Protein AF-A0A3S1A9E1-F1 (afdb_monomer)

Nearest PDB structures (foldseek):
  8j07-assembly1_g1  TM=9.046E-01  e=1.528E-08  Homo sapiens
  8j07-assembly1_g2  TM=8.523E-01  e=2.273E-06  Homo sapiens
  8j07-assembly1_g4  TM=8.543E-01  e=3.107E-06  Homo sapiens
  7kek-assembly1_B  TM=4.091E-01  e=1.339E+00  Tetrahymena thermophila
  8xok-assembly1_A  TM=3.088E-01  e=7.474E+00  Homo sapiens

Foldseek 3Di:
DLVVLLPDQLDALLVLQVVPADELVVLLVVLLVSLVVSLCCCVVPVLVVLLVCVVPPVVLVVPPDPVVNVVVLVVSLVVVLVSLLVSLLVNLVNLLVCLDPVNVNSHHNHDWDWDQDPNAIDTPDDLVSVLVSSLSSLVVSQVGQFQAFGSVCVVVVDDTDGRPNGHDPVSSVVSSVSSSVSSVVVVVVVVVVRVVD

Radius of gyration: 21.81 Å; Cα contacts (8 Å, |Δi|>4): 185; chains: 1; bounding box: 49×27×71 Å

Secondary structure (DSSP, 8-state):
-HHHHHTS-S--GGGGGGG-EE-HHHHHHHHHHHHHHHHHHIIIIIHHHHHHHHHH-HHHHS-SSHHHHHHHHHHHHHHHHHHHHHHHHHHHHHHHHHTSGGGGGGS-EE---EEEETTEEEESS-HHHHHHHHHHHHHHHHTTTTTPBPHHHHHH--S--B---PPPHHHHHHHHHHHHHHHHHHHHHHHHHHTT-

Organism: Elysia chlorotica (NCBI:txid188477)

Structure (mmCIF, N/CA/C/O backbone):
data_AF-A0A3S1A9E1-F1
#
_entry.id   AF-A0A3S1A9E1-F1
#
loop_
_atom_site.group_PDB
_atom_site.id
_atom_site.type_symbol
_atom_site.label_atom_id
_atom_site.label_alt_id
_atom_site.label_comp_id
_atom_site.label_asym_id
_atom_site.label_entity_id
_atom_site.label_seq_id
_atom_site.pdbx_PDB_ins_code
_atom_site.Cartn_x
_atom_site.Cartn_y
_atom_site.Cartn_z
_atom_site.occupancy
_atom_site.B_iso_or_equiv
_atom_site.auth_seq_id
_atom_site.auth_comp_id
_atom_site.auth_asym_id
_atom_site.auth_atom_id
_atom_site.pdbx_PDB_model_num
ATOM 1 N N . CYS A 1 1 ? 10.749 -13.901 -14.585 1.00 55.16 1 CYS A N 1
ATOM 2 C CA . CYS A 1 1 ? 10.611 -12.673 -13.765 1.00 55.16 1 CYS A CA 1
ATOM 3 C C . CYS A 1 1 ? 9.174 -12.353 -13.376 1.00 55.16 1 CYS A C 1
ATOM 5 O O . CYS A 1 1 ? 8.968 -12.013 -12.220 1.00 55.16 1 CYS A O 1
ATOM 7 N N . GLN A 1 2 ? 8.193 -12.522 -14.270 1.00 48.16 2 GLN A N 1
ATOM 8 C CA . GLN A 1 2 ? 6.772 -12.317 -13.957 1.00 48.16 2 GLN A CA 1
ATOM 9 C C . GLN A 1 2 ? 6.278 -13.209 -12.805 1.00 48.16 2 GLN A C 1
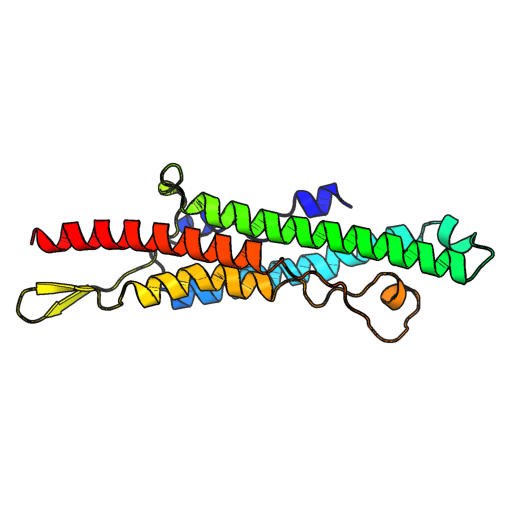ATOM 11 O O . GLN A 1 2 ? 5.785 -12.687 -11.817 1.00 48.16 2 GLN A O 1
ATOM 16 N N . THR A 1 3 ? 6.532 -14.521 -12.843 1.00 46.59 3 THR A N 1
ATOM 17 C CA . THR A 1 3 ? 6.125 -15.459 -11.774 1.00 46.59 3 THR A CA 1
ATOM 18 C C . THR A 1 3 ? 6.750 -15.137 -10.412 1.00 46.59 3 THR A C 1
ATOM 20 O O . THR A 1 3 ? 6.120 -15.330 -9.386 1.00 46.59 3 THR A O 1
ATOM 23 N N . ARG A 1 4 ? 7.977 -14.593 -10.382 1.00 52.38 4 ARG A N 1
ATOM 24 C CA . ARG A 1 4 ? 8.649 -14.191 -9.131 1.00 52.38 4 ARG A CA 1
ATOM 25 C C . ARG A 1 4 ? 8.085 -12.899 -8.533 1.00 52.38 4 ARG A C 1
ATOM 27 O O . ARG A 1 4 ? 8.110 -12.760 -7.322 1.00 52.38 4 ARG A O 1
ATOM 34 N N . LEU A 1 5 ? 7.598 -11.975 -9.365 1.00 56.56 5 LEU A N 1
ATOM 35 C CA . LEU A 1 5 ? 6.947 -10.749 -8.890 1.00 56.56 5 LEU A CA 1
ATOM 36 C C . LEU A 1 5 ? 5.514 -11.024 -8.440 1.00 56.56 5 LEU A C 1
ATOM 38 O O . LEU A 1 5 ? 5.097 -10.547 -7.399 1.00 56.56 5 LEU A O 1
ATOM 42 N N . VAL A 1 6 ? 4.782 -11.819 -9.222 1.00 51.09 6 VAL A N 1
ATOM 43 C CA . VAL A 1 6 ? 3.381 -12.165 -8.950 1.00 51.09 6 VAL A CA 1
ATOM 44 C C . VAL A 1 6 ? 3.248 -13.039 -7.698 1.00 51.09 6 VAL A C 1
ATOM 46 O O . VAL A 1 6 ? 2.254 -12.920 -6.990 1.00 51.09 6 VAL A O 1
ATOM 49 N N . ASN A 1 7 ? 4.255 -13.864 -7.388 1.00 50.34 7 ASN A N 1
ATOM 50 C CA . ASN A 1 7 ? 4.272 -14.682 -6.171 1.00 50.34 7 ASN A CA 1
ATOM 51 C C . ASN A 1 7 ? 4.783 -13.937 -4.927 1.00 50.34 7 ASN A C 1
ATOM 53 O O . ASN A 1 7 ? 4.625 -14.452 -3.824 1.00 50.34 7 ASN A O 1
ATOM 57 N N . ASN A 1 8 ? 5.389 -12.753 -5.074 1.00 56.59 8 ASN A N 1
ATOM 58 C CA . ASN A 1 8 ? 5.706 -11.908 -3.927 1.00 56.59 8 ASN A CA 1
ATOM 59 C C . ASN A 1 8 ? 4.432 -11.156 -3.538 1.00 56.59 8 ASN A C 1
ATOM 61 O O . ASN A 1 8 ? 4.016 -10.222 -4.224 1.00 56.59 8 ASN A O 1
ATOM 65 N N . LYS A 1 9 ? 3.798 -11.567 -2.439 1.00 65.88 9 LYS A N 1
ATOM 66 C CA . LYS A 1 9 ? 2.811 -10.719 -1.771 1.00 65.88 9 LYS A CA 1
ATOM 67 C C . LYS A 1 9 ? 3.553 -9.458 -1.324 1.00 65.88 9 LYS A C 1
ATOM 69 O O . LYS A 1 9 ? 4.551 -9.565 -0.625 1.00 65.88 9 LYS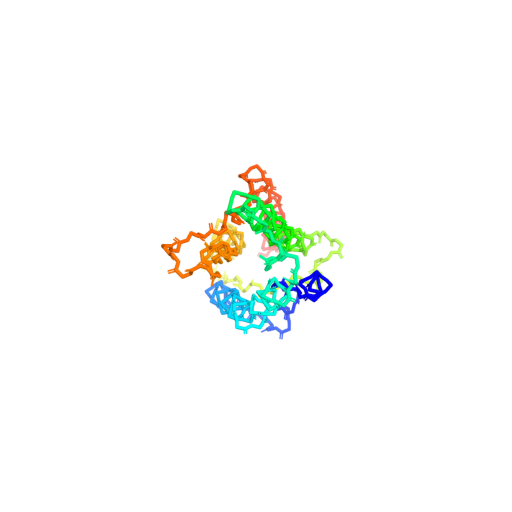 A O 1
ATOM 74 N N . LEU A 1 10 ? 3.119 -8.293 -1.804 1.00 76.75 10 LEU A N 1
ATOM 75 C CA . LEU A 1 10 ? 3.742 -7.021 -1.433 1.00 76.75 10 LEU A CA 1
ATOM 76 C C . LEU A 1 10 ? 3.603 -6.780 0.075 1.00 76.75 10 LEU A C 1
ATOM 78 O O . LEU A 1 10 ? 4.583 -6.460 0.728 1.00 76.75 10 LEU A O 1
ATOM 82 N N . LEU A 1 11 ? 2.394 -6.987 0.596 1.00 83.50 11 LEU A N 1
ATOM 83 C CA . LEU A 1 11 ? 2.069 -7.001 2.015 1.00 83.50 11 LEU A CA 1
ATOM 84 C C . LEU A 1 11 ? 0.784 -7.826 2.194 1.00 83.50 11 LEU A C 1
ATOM 86 O O . LEU A 1 11 ? -0.084 -7.813 1.307 1.00 83.50 11 LEU A O 1
ATOM 90 N N . ASP A 1 12 ? 0.689 -8.573 3.292 1.00 80.75 12 ASP A N 1
ATOM 91 C CA . ASP A 1 12 ? -0.503 -9.323 3.694 1.00 80.75 12 ASP A CA 1
ATOM 92 C C . ASP A 1 12 ? -0.810 -9.034 5.167 1.00 80.75 12 ASP A C 1
ATOM 94 O O . ASP A 1 12 ? -0.125 -9.514 6.063 1.00 80.75 12 ASP A O 1
ATOM 98 N N . ILE A 1 13 ? -1.824 -8.204 5.423 1.00 84.06 13 ILE A N 1
ATOM 99 C CA . ILE A 1 13 ? -2.170 -7.805 6.795 1.00 84.06 13 ILE A CA 1
ATOM 100 C C . ILE A 1 13 ? -2.826 -8.923 7.604 1.00 84.06 13 ILE A C 1
ATOM 102 O O . ILE A 1 13 ? -3.009 -8.755 8.804 1.00 84.06 13 ILE A O 1
ATOM 106 N N . ALA A 1 14 ? -3.192 -10.049 6.982 1.00 83.25 14 ALA A N 1
ATOM 107 C CA . ALA A 1 14 ? -3.714 -11.192 7.726 1.00 83.25 14 ALA A CA 1
ATOM 108 C C . ALA A 1 14 ? -2.694 -11.697 8.763 1.00 83.25 14 ALA A C 1
ATOM 110 O O . ALA A 1 14 ? -3.080 -12.135 9.845 1.00 83.25 14 ALA A O 1
ATOM 111 N N . ASP A 1 15 ? -1.399 -11.542 8.468 1.00 83.88 15 ASP A N 1
ATOM 112 C CA . ASP A 1 15 ? -0.299 -11.910 9.362 1.00 83.88 15 ASP A CA 1
ATOM 113 C C . ASP A 1 15 ? -0.241 -11.009 10.615 1.00 83.88 15 ASP A C 1
ATOM 115 O O . ASP A 1 15 ? 0.360 -11.371 11.624 1.00 83.88 15 ASP A O 1
ATOM 119 N N . TYR A 1 16 ? -0.897 -9.840 10.599 1.00 90.88 16 TYR A N 1
ATOM 120 C CA . TYR A 1 16 ? -0.880 -8.911 11.735 1.00 90.88 16 TYR A CA 1
ATOM 121 C C . TYR A 1 16 ? -1.780 -9.378 12.874 1.00 90.88 16 TYR A C 1
ATOM 123 O O . TYR A 1 16 ? -1.644 -8.902 13.997 1.00 90.88 16 TYR A O 1
ATOM 131 N N . LYS A 1 17 ? -2.683 -10.326 12.613 1.00 88.44 17 LYS A N 1
ATOM 132 C CA . LYS A 1 17 ? -3.492 -10.945 13.660 1.00 88.44 17 LYS A CA 1
ATOM 133 C C . LYS A 1 17 ? -2.627 -11.594 14.743 1.00 88.44 17 LYS A C 1
ATOM 135 O O . LYS A 1 17 ? -2.953 -11.509 15.925 1.00 88.44 17 LYS A O 1
ATOM 140 N N . ASP A 1 18 ? -1.517 -12.210 14.346 1.00 89.12 18 ASP A N 1
ATOM 141 C CA . ASP A 1 18 ? -0.618 -12.916 15.263 1.00 89.12 18 ASP A CA 1
ATOM 142 C C . ASP A 1 18 ? 0.172 -11.959 16.176 1.00 89.12 18 ASP A C 1
ATOM 144 O O . ASP A 1 18 ? 0.812 -12.400 17.130 1.00 89.12 18 ASP A O 1
ATOM 148 N N . LEU A 1 19 ? 0.092 -10.644 15.929 1.00 90.75 19 LEU A N 1
ATOM 149 C CA . LEU A 1 19 ? 0.673 -9.602 16.781 1.00 90.75 19 LEU A CA 1
ATOM 150 C C . LEU A 1 19 ? -0.179 -9.321 18.032 1.00 90.75 19 LEU A C 1
ATOM 152 O O . LEU A 1 19 ? 0.291 -8.644 18.944 1.00 90.75 19 LEU A O 1
ATOM 156 N N . GLY A 1 20 ? -1.401 -9.862 18.099 1.00 89.19 20 GLY A N 1
ATOM 157 C CA . GLY A 1 20 ? -2.332 -9.621 19.197 1.00 89.19 20 GLY A CA 1
ATOM 158 C C . GLY A 1 20 ? -2.936 -8.218 19.153 1.00 89.19 20 GLY A C 1
ATOM 159 O O . GLY A 1 20 ? -3.112 -7.643 18.079 1.00 89.19 20 GLY A O 1
ATOM 160 N N . ASP A 1 21 ? -3.281 -7.688 20.326 1.00 91.06 21 ASP A N 1
ATOM 161 C CA . ASP A 1 21 ? -3.865 -6.352 20.455 1.00 91.06 21 ASP A CA 1
ATOM 162 C C . ASP A 1 21 ? -2.789 -5.285 20.245 1.00 91.06 21 ASP A C 1
ATOM 164 O O . ASP A 1 21 ? -1.844 -5.162 21.028 1.00 91.06 21 ASP A O 1
ATOM 168 N N . ILE A 1 22 ? -2.946 -4.492 19.189 1.00 94.06 22 ILE A N 1
ATOM 169 C CA . ILE A 1 22 ? -1.978 -3.470 18.790 1.00 94.06 22 ILE A CA 1
ATOM 170 C C . ILE A 1 22 ? -2.606 -2.080 18.775 1.00 94.06 22 ILE A C 1
ATOM 172 O O . ILE A 1 22 ? -3.802 -1.914 18.528 1.00 94.06 22 ILE A O 1
ATOM 176 N N . THR A 1 23 ? -1.793 -1.054 19.025 1.00 94.06 23 THR A N 1
ATOM 177 C CA . THR A 1 23 ? -2.247 0.337 18.925 1.00 94.06 23 THR A CA 1
ATOM 178 C C . THR A 1 23 ? -2.337 0.785 17.468 1.00 94.06 23 THR A C 1
ATOM 180 O O . THR A 1 23 ? -1.748 0.181 16.567 1.00 94.06 23 THR A O 1
ATOM 183 N N . PHE A 1 24 ? -3.056 1.881 17.227 1.00 94.19 24 PHE A N 1
ATOM 184 C CA . PHE A 1 24 ? -3.167 2.471 15.892 1.00 94.19 24 PHE A CA 1
ATOM 185 C C . PHE A 1 24 ? -1.805 2.951 15.376 1.00 94.19 24 PHE A C 1
ATOM 187 O O . PHE A 1 24 ? -1.500 2.802 14.196 1.00 94.19 24 PHE A O 1
ATOM 194 N N . GLU A 1 25 ? -0.964 3.485 16.263 1.00 95.06 25 GLU A N 1
ATOM 195 C CA . GLU A 1 25 ? 0.391 3.931 15.939 1.00 95.06 25 GLU A CA 1
ATOM 196 C C . GLU A 1 25 ? 1.264 2.751 15.519 1.00 95.06 25 GLU A C 1
ATOM 198 O O . GLU A 1 25 ? 1.857 2.787 14.444 1.00 95.06 25 GLU A O 1
ATOM 203 N N . PHE A 1 26 ? 1.262 1.669 16.304 1.00 95.44 26 PHE A N 1
ATOM 204 C CA . PHE A 1 26 ? 2.027 0.468 15.981 1.00 95.44 26 PHE A CA 1
ATOM 205 C C . PHE A 1 26 ? 1.573 -0.152 14.654 1.00 95.44 26 PHE A C 1
ATOM 207 O O . PHE A 1 26 ? 2.395 -0.588 13.853 1.00 95.44 26 PHE A O 1
ATOM 214 N N . PHE A 1 27 ? 0.265 -0.147 14.377 1.00 95.69 27 PHE A N 1
ATOM 215 C CA . PHE A 1 27 ? -0.268 -0.605 13.096 1.00 95.69 27 PHE A CA 1
ATOM 216 C C . PHE A 1 27 ? 0.289 0.202 11.911 1.00 95.69 27 PHE A C 1
ATOM 218 O O . PHE A 1 27 ? 0.742 -0.389 10.926 1.00 95.69 27 PHE A O 1
ATOM 225 N N . LYS A 1 28 ? 0.296 1.540 12.010 1.00 96.69 28 LYS A N 1
ATOM 226 C CA . LYS A 1 28 ? 0.851 2.433 10.975 1.00 96.69 28 LYS A CA 1
ATOM 227 C C . LYS A 1 28 ? 2.364 2.224 10.807 1.00 96.69 28 LYS A C 1
ATOM 229 O O . LYS A 1 28 ? 2.826 2.054 9.68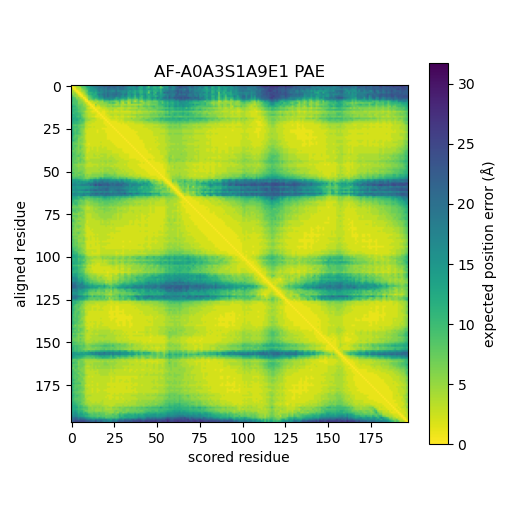1 1.00 96.69 28 LYS A O 1
ATOM 234 N N . GLU A 1 29 ? 3.112 2.146 11.908 1.00 96.81 29 GLU A N 1
ATOM 235 C CA . GLU A 1 29 ? 4.559 1.883 11.899 1.00 96.81 29 GLU A CA 1
ATOM 236 C C . GLU A 1 29 ? 4.896 0.542 11.236 1.00 96.81 29 GLU A C 1
ATOM 238 O O . GLU A 1 29 ? 5.794 0.467 10.396 1.00 96.81 29 GLU A O 1
ATOM 243 N N . LYS A 1 30 ? 4.136 -0.512 11.555 1.00 95.12 30 LYS A N 1
ATOM 244 C CA . LYS A 1 30 ? 4.337 -1.840 10.974 1.00 95.12 30 LYS A CA 1
ATOM 245 C C . LYS A 1 30 ? 4.076 -1.847 9.467 1.00 95.12 30 LYS A C 1
ATOM 247 O O . LYS A 1 30 ? 4.833 -2.449 8.712 1.00 95.12 30 LYS A O 1
ATOM 252 N N . ILE A 1 31 ? 3.031 -1.149 9.010 1.00 95.62 31 ILE A N 1
ATOM 253 C CA . ILE A 1 31 ? 2.761 -0.937 7.578 1.00 95.62 31 ILE A CA 1
ATOM 254 C C . ILE A 1 31 ? 3.949 -0.259 6.883 1.00 95.62 31 ILE A C 1
ATOM 256 O O . ILE A 1 31 ? 4.343 -0.684 5.794 1.00 95.62 31 ILE A O 1
ATOM 260 N N . ASP A 1 32 ? 4.521 0.780 7.491 1.00 96.00 32 ASP A N 1
ATOM 261 C CA . ASP A 1 32 ? 5.667 1.489 6.920 1.00 96.00 32 ASP A CA 1
ATOM 262 C C . ASP A 1 32 ? 6.910 0.607 6.829 1.00 96.00 32 ASP A C 1
ATOM 264 O O . ASP A 1 32 ? 7.584 0.602 5.792 1.00 96.00 32 ASP A O 1
ATOM 268 N N . GLU A 1 33 ? 7.197 -0.157 7.883 1.00 94.31 33 GLU A N 1
ATOM 269 C CA . GLU A 1 33 ? 8.298 -1.118 7.922 1.00 94.31 33 GLU A CA 1
ATOM 270 C C . GLU A 1 33 ? 8.158 -2.160 6.804 1.00 94.31 33 GLU A C 1
ATOM 272 O O . GLU A 1 33 ? 9.076 -2.341 5.996 1.00 94.31 33 GLU A O 1
ATOM 277 N N . ASP A 1 34 ? 6.993 -2.801 6.708 1.00 92.56 34 ASP A N 1
ATOM 278 C CA . ASP A 1 34 ? 6.767 -3.904 5.778 1.00 92.56 34 ASP A CA 1
ATOM 279 C C . ASP A 1 34 ? 6.756 -3.422 4.318 1.00 92.56 34 ASP A C 1
ATOM 281 O O . ASP A 1 34 ? 7.364 -4.061 3.453 1.00 92.56 34 ASP A O 1
ATOM 285 N N . PHE A 1 35 ? 6.169 -2.252 4.022 1.00 93.50 35 PHE A N 1
ATOM 286 C CA . PHE A 1 35 ? 6.274 -1.663 2.683 1.00 93.50 35 PHE A CA 1
ATOM 287 C C . PHE A 1 35 ? 7.709 -1.272 2.332 1.00 93.50 35 PHE A C 1
ATOM 289 O O . PHE A 1 35 ? 8.143 -1.537 1.210 1.00 93.50 35 PHE A O 1
ATOM 296 N N . THR A 1 36 ? 8.458 -0.685 3.267 1.00 93.06 36 THR A N 1
ATOM 297 C CA . THR A 1 36 ? 9.862 -0.307 3.039 1.00 93.06 36 THR A CA 1
ATOM 298 C C . THR A 1 36 ? 10.718 -1.542 2.756 1.00 93.06 36 THR A C 1
ATOM 300 O O . THR A 1 36 ? 11.492 -1.561 1.796 1.00 93.06 36 THR A O 1
ATOM 303 N N . SER A 1 37 ? 10.528 -2.608 3.536 1.00 90.62 37 SER A N 1
ATOM 304 C CA . SER A 1 37 ? 11.185 -3.901 3.334 1.00 90.62 37 SER A CA 1
ATOM 305 C C . SER A 1 37 ? 10.845 -4.499 1.963 1.00 90.62 37 SER A C 1
ATOM 307 O O . SER A 1 37 ? 11.731 -4.912 1.207 1.00 90.62 37 SER A O 1
ATOM 309 N N . ALA A 1 38 ? 9.568 -4.469 1.571 1.00 89.19 38 ALA A N 1
ATOM 310 C CA . ALA A 1 38 ? 9.131 -4.958 0.268 1.00 89.19 38 ALA A CA 1
ATOM 311 C C . ALA A 1 38 ? 9.714 -4.141 -0.903 1.00 89.19 38 ALA A C 1
ATOM 313 O O . ALA A 1 38 ? 10.132 -4.718 -1.915 1.00 89.19 38 ALA A O 1
ATOM 314 N N . GLU A 1 39 ? 9.786 -2.811 -0.774 1.00 90.44 39 GLU A N 1
ATOM 315 C CA . GLU A 1 39 ? 10.451 -1.925 -1.738 1.00 90.44 39 GLU A CA 1
ATOM 316 C C . GLU A 1 39 ? 11.935 -2.257 -1.878 1.00 90.44 39 GLU A C 1
ATOM 318 O O . GLU A 1 39 ? 12.433 -2.386 -3.001 1.00 90.44 39 GLU A O 1
ATOM 323 N N . GLN A 1 40 ? 12.627 -2.464 -0.758 1.00 90.75 40 GLN A N 1
ATOM 324 C CA . GLN A 1 40 ? 14.037 -2.829 -0.749 1.00 90.75 40 GLN A CA 1
ATOM 325 C C . GLN A 1 40 ? 14.270 -4.164 -1.466 1.00 90.75 40 GLN A C 1
ATOM 327 O O . GLN A 1 40 ? 15.076 -4.232 -2.395 1.00 90.75 40 GLN A O 1
ATOM 332 N N . VAL A 1 41 ? 13.507 -5.212 -1.131 1.00 87.38 41 VAL A N 1
ATOM 333 C CA . VAL A 1 41 ? 13.607 -6.523 -1.797 1.00 87.38 41 VAL A CA 1
ATOM 334 C C . VAL A 1 41 ? 13.350 -6.400 -3.300 1.00 87.38 41 VAL A C 1
ATOM 336 O O . VAL A 1 41 ? 14.043 -7.028 -4.113 1.00 87.38 41 VAL A O 1
ATOM 339 N N . LEU A 1 42 ? 12.373 -5.587 -3.708 1.00 88.50 42 LEU A N 1
ATOM 340 C CA . LEU A 1 42 ? 12.101 -5.363 -5.122 1.00 88.50 42 LEU A CA 1
ATOM 341 C C . LEU A 1 42 ? 13.283 -4.676 -5.815 1.00 88.50 42 LEU A C 1
ATOM 343 O O . LEU A 1 42 ? 13.705 -5.131 -6.882 1.00 88.50 42 LEU A O 1
ATOM 347 N N . MET A 1 43 ? 13.834 -3.623 -5.215 1.00 91.00 43 MET A N 1
ATOM 348 C CA . MET A 1 43 ? 14.912 -2.823 -5.799 1.00 91.00 43 MET A CA 1
ATOM 349 C C . MET A 1 43 ? 16.270 -3.527 -5.797 1.00 91.00 43 MET A C 1
ATOM 351 O O . MET A 1 43 ? 17.041 -3.348 -6.739 1.00 91.00 43 MET A O 1
ATOM 355 N N . GLU A 1 44 ? 16.559 -4.359 -4.801 1.00 91.19 44 GLU A N 1
ATOM 356 C CA . GLU A 1 44 ? 17.843 -5.057 -4.676 1.00 91.19 44 GLU A CA 1
ATOM 357 C C . GLU A 1 44 ? 17.860 -6.407 -5.397 1.00 91.19 44 GLU A C 1
ATOM 359 O O . GLU A 1 44 ? 18.907 -6.853 -5.871 1.00 91.19 44 GLU A O 1
ATOM 364 N N . ARG A 1 45 ? 16.704 -7.074 -5.517 1.00 88.50 45 ARG A N 1
ATOM 365 C CA . ARG A 1 45 ? 16.636 -8.438 -6.058 1.00 88.50 45 ARG A CA 1
ATOM 366 C C . ARG A 1 45 ? 15.867 -8.527 -7.363 1.00 88.50 45 ARG A C 1
ATOM 368 O O . ARG A 1 45 ? 16.378 -9.075 -8.342 1.00 88.50 45 ARG A O 1
ATOM 375 N N . TRP A 1 46 ? 14.627 -8.043 -7.391 1.00 89.06 46 TRP A N 1
ATOM 376 C CA . TRP A 1 46 ? 13.770 -8.223 -8.563 1.00 89.06 46 TRP A CA 1
ATOM 377 C C . TRP A 1 46 ? 14.184 -7.320 -9.723 1.00 89.06 46 TRP A C 1
ATOM 379 O O . TRP A 1 46 ? 14.355 -7.808 -10.843 1.00 89.06 46 TRP A O 1
ATOM 389 N N . TYR A 1 47 ? 14.382 -6.028 -9.469 1.00 91.06 47 TYR A N 1
ATOM 390 C CA . TYR A 1 47 ? 14.675 -5.056 -10.514 1.00 91.06 47 TYR A CA 1
ATOM 391 C C . TYR A 1 47 ? 16.026 -5.324 -11.208 1.00 91.06 47 TYR A C 1
ATOM 393 O O . TYR A 1 47 ? 16.055 -5.370 -12.441 1.00 91.06 47 TYR A O 1
ATOM 401 N N . PRO A 1 48 ? 17.126 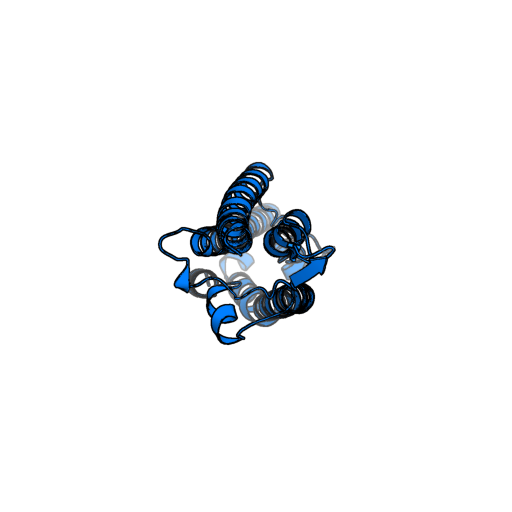-5.651 -10.496 1.00 90.94 48 PRO A N 1
ATOM 402 C CA . PRO A 1 48 ? 18.378 -6.051 -11.135 1.00 90.94 48 PRO A CA 1
ATOM 403 C C . PRO A 1 48 ? 18.245 -7.343 -11.947 1.00 90.94 48 PRO A C 1
ATOM 405 O O . PRO A 1 48 ? 18.821 -7.451 -13.031 1.00 90.94 48 PRO A O 1
ATOM 408 N N . ALA A 1 49 ? 17.446 -8.309 -11.481 1.00 89.44 49 ALA A N 1
ATOM 409 C CA . ALA A 1 49 ? 17.161 -9.526 -12.240 1.00 89.44 49 ALA A CA 1
ATOM 410 C C . ALA A 1 49 ? 16.338 -9.242 -13.508 1.00 89.44 49 ALA A C 1
ATOM 412 O O . ALA A 1 49 ? 16.581 -9.861 -14.544 1.00 89.44 49 ALA A O 1
ATOM 413 N N . ALA A 1 50 ? 15.394 -8.296 -13.455 1.00 88.62 50 ALA A N 1
ATOM 414 C CA . ALA A 1 50 ? 14.675 -7.815 -14.629 1.00 88.62 50 ALA A CA 1
ATOM 415 C C . ALA A 1 50 ? 15.637 -7.136 -15.616 1.0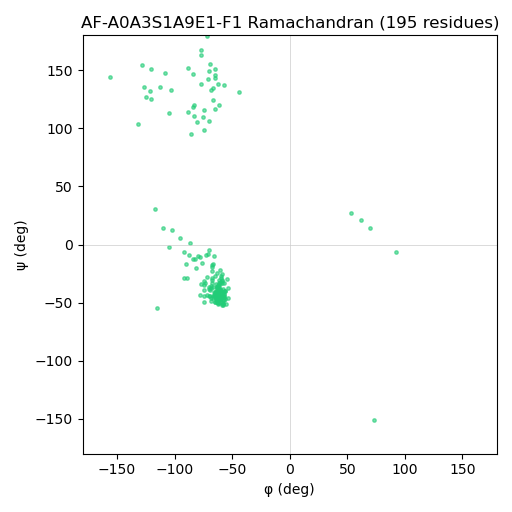0 88.62 50 ALA A C 1
ATOM 417 O O . ALA A 1 50 ? 15.677 -7.524 -16.781 1.00 88.62 50 ALA A O 1
ATOM 418 N N . LEU A 1 51 ? 16.490 -6.216 -15.147 1.00 89.25 51 LEU A N 1
ATOM 419 C CA . LEU A 1 51 ? 17.517 -5.565 -15.968 1.00 89.25 51 LEU A CA 1
ATOM 420 C C . LEU A 1 51 ? 18.466 -6.568 -16.630 1.00 89.25 51 LEU A C 1
ATOM 422 O O . LEU A 1 51 ? 18.827 -6.400 -17.793 1.00 89.25 51 LEU A O 1
ATOM 426 N N . ALA A 1 52 ? 18.869 -7.620 -15.914 1.00 88.38 52 ALA A N 1
ATOM 427 C CA . ALA A 1 52 ? 19.779 -8.634 -16.434 1.00 88.38 52 ALA A CA 1
ATOM 428 C C . ALA A 1 52 ? 19.211 -9.384 -17.650 1.00 88.38 52 ALA A C 1
ATOM 430 O O . ALA A 1 52 ? 19.991 -9.780 -18.515 1.00 88.38 52 ALA A O 1
ATOM 431 N N . ILE A 1 53 ? 17.884 -9.549 -17.745 1.00 88.00 53 ILE A N 1
ATOM 432 C CA . ILE A 1 53 ? 17.237 -10.128 -18.934 1.00 88.00 53 ILE A CA 1
ATOM 433 C C . ILE A 1 53 ? 17.498 -9.234 -20.143 1.00 88.00 53 ILE A C 1
ATOM 435 O O . ILE A 1 53 ? 18.014 -9.710 -21.147 1.00 88.00 53 ILE A O 1
ATOM 439 N N . PHE A 1 54 ? 17.227 -7.935 -20.018 1.00 85.56 54 PHE A N 1
ATOM 440 C CA . PHE A 1 54 ? 17.379 -6.983 -21.120 1.00 85.56 54 PHE A CA 1
ATOM 441 C C . PHE A 1 54 ? 18.845 -6.680 -21.457 1.00 85.56 54 PHE A C 1
ATOM 443 O O . PHE A 1 54 ? 19.156 -6.396 -22.607 1.00 85.56 54 PHE A O 1
ATOM 450 N N . LYS A 1 55 ? 19.770 -6.785 -20.491 1.00 81.38 55 LYS A N 1
ATOM 451 C CA . LYS A 1 55 ? 21.220 -6.683 -20.754 1.00 81.38 55 LYS A CA 1
ATOM 452 C C . LYS A 1 55 ? 21.763 -7.868 -21.551 1.00 81.38 55 LYS A C 1
ATOM 454 O O . LYS A 1 55 ? 22.676 -7.693 -22.348 1.00 81.38 55 LYS A O 1
ATOM 459 N N . LYS A 1 56 ? 21.252 -9.075 -21.291 1.00 77.88 56 LYS A N 1
ATOM 460 C CA . LYS A 1 56 ? 21.681 -10.316 -21.960 1.00 77.88 56 LYS A CA 1
ATOM 461 C C . LYS A 1 56 ? 20.927 -10.582 -23.259 1.00 77.88 56 LYS A C 1
ATOM 463 O O . LYS A 1 56 ? 21.279 -11.510 -23.988 1.00 77.88 56 LYS A O 1
ATOM 468 N N . ASP A 1 57 ? 19.889 -9.802 -23.528 1.00 76.56 57 ASP A N 1
ATOM 469 C CA . ASP A 1 57 ? 19.088 -9.930 -24.727 1.00 76.56 57 ASP A CA 1
ATOM 470 C C . ASP A 1 57 ? 19.897 -9.490 -25.953 1.00 76.56 57 ASP A C 1
ATOM 472 O O . ASP A 1 57 ? 20.131 -8.304 -26.191 1.00 76.56 57 ASP A O 1
ATOM 476 N N . LYS A 1 58 ? 20.322 -10.476 -26.748 1.00 65.12 58 LYS A N 1
ATOM 477 C CA . LYS A 1 58 ? 21.072 -1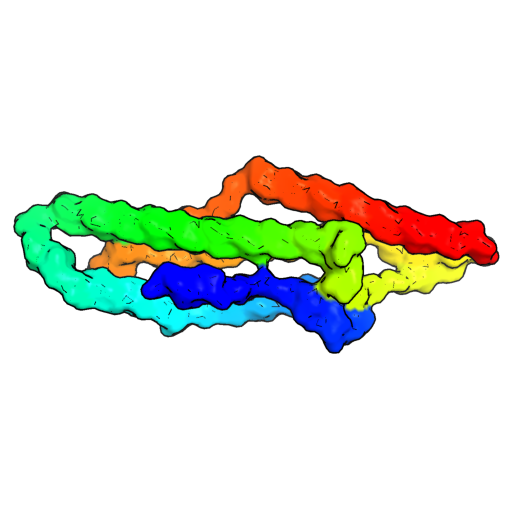0.255 -27.989 1.00 65.12 58 LYS A CA 1
ATOM 478 C C . LYS A 1 58 ? 20.276 -9.434 -29.007 1.00 65.12 58 LYS A C 1
ATOM 480 O O . LYS A 1 58 ? 20.881 -8.793 -29.858 1.00 65.12 58 LYS A O 1
ATOM 485 N N . GLN A 1 59 ? 18.943 -9.394 -28.915 1.00 66.25 59 GLN A N 1
ATOM 486 C CA . GLN A 1 59 ? 18.127 -8.515 -29.759 1.00 66.25 59 GLN A CA 1
ATOM 487 C C . GLN A 1 59 ? 18.459 -7.039 -29.502 1.00 66.25 59 GLN A C 1
ATOM 489 O O . GLN A 1 59 ? 18.499 -6.248 -30.437 1.00 66.25 59 GLN A O 1
ATOM 494 N N . VAL A 1 60 ? 18.786 -6.671 -28.255 1.00 68.19 60 VAL A N 1
ATOM 495 C CA . VAL A 1 60 ? 19.117 -5.287 -27.875 1.00 68.19 60 VAL A CA 1
ATOM 496 C C . VAL A 1 60 ? 20.428 -4.814 -28.506 1.00 68.19 60 VAL A C 1
ATOM 498 O O . VAL A 1 60 ? 20.562 -3.630 -28.824 1.00 68.19 60 VAL A O 1
ATOM 501 N N . SER A 1 61 ? 21.390 -5.723 -28.695 1.00 68.00 61 SER A N 1
ATOM 502 C CA . SER A 1 61 ? 22.644 -5.456 -29.412 1.00 68.00 61 SER A CA 1
ATOM 503 C C . SER A 1 61 ? 22.504 -5.526 -30.933 1.00 68.00 61 SER A C 1
ATOM 505 O O . SER A 1 61 ? 23.334 -4.953 -31.627 1.00 68.00 61 SER A O 1
ATOM 507 N N . ASN A 1 62 ? 21.463 -6.192 -31.440 1.00 71.00 62 ASN A N 1
ATOM 508 C CA . ASN A 1 62 ? 21.234 -6.413 -32.870 1.00 71.00 62 ASN A CA 1
ATOM 509 C C . ASN A 1 62 ? 20.292 -5.373 -33.503 1.00 71.00 62 ASN A C 1
ATOM 511 O O . ASN A 1 62 ? 19.906 -5.516 -34.661 1.00 71.00 62 ASN A O 1
ATOM 515 N N . PHE A 1 63 ? 19.869 -4.343 -32.763 1.00 77.25 63 PHE A N 1
ATOM 516 C CA . PHE A 1 63 ? 19.105 -3.248 -33.353 1.00 77.25 63 PHE A CA 1
ATOM 517 C C . PHE A 1 63 ? 20.024 -2.332 -34.164 1.00 77.25 63 PHE A C 1
ATOM 519 O O . PHE A 1 63 ? 20.773 -1.541 -33.596 1.00 77.25 63 PHE A O 1
ATOM 526 N N . ASP A 1 64 ? 19.872 -2.372 -35.486 1.00 74.69 64 ASP A N 1
ATOM 527 C CA . ASP A 1 64 ? 20.622 -1.520 -36.423 1.00 74.69 64 ASP A CA 1
ATOM 528 C C . ASP A 1 64 ? 20.275 -0.022 -36.306 1.00 74.69 64 ASP A C 1
ATOM 530 O O . ASP A 1 64 ? 21.015 0.837 -36.777 1.00 74.69 64 ASP A O 1
ATOM 534 N N . SER A 1 65 ? 19.144 0.313 -35.671 1.00 85.06 65 SER A N 1
ATOM 535 C CA . SER A 1 65 ? 18.677 1.688 -35.470 1.00 85.06 65 SER A CA 1
ATOM 536 C C . SER A 1 65 ? 18.504 2.015 -33.986 1.00 85.06 65 SER A C 1
ATOM 538 O O . SER A 1 65 ? 17.838 1.290 -33.237 1.00 85.06 65 SER A O 1
ATOM 540 N N . ALA A 1 66 ? 19.042 3.169 -33.580 1.00 83.31 66 ALA A N 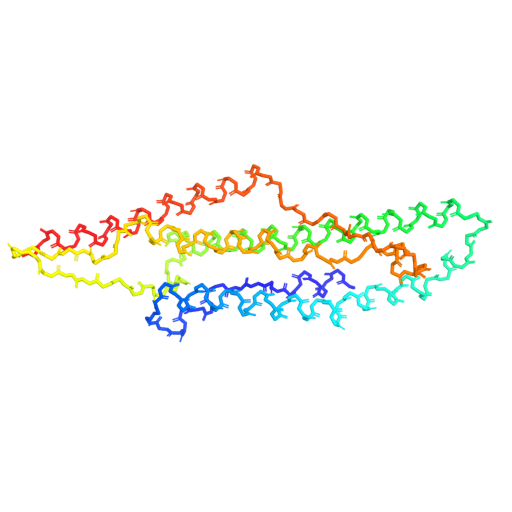1
ATOM 541 C CA . ALA A 1 66 ? 18.876 3.731 -32.240 1.00 83.31 66 ALA A CA 1
ATOM 542 C C . ALA A 1 66 ? 17.398 3.986 -31.883 1.00 83.31 66 ALA A C 1
ATOM 544 O O . ALA A 1 66 ? 17.000 3.835 -30.724 1.00 83.31 66 ALA A O 1
ATOM 545 N N . GLU A 1 67 ? 16.571 4.307 -32.879 1.00 86.44 67 GLU A N 1
ATOM 546 C CA . GLU A 1 67 ? 15.132 4.514 -32.718 1.00 86.44 67 GLU A CA 1
ATOM 547 C C . GLU A 1 67 ? 14.422 3.200 -32.374 1.00 86.44 67 GLU A C 1
ATOM 549 O O . GLU A 1 67 ? 13.669 3.133 -31.403 1.00 86.44 67 GLU A O 1
ATOM 554 N N . ARG A 1 68 ? 14.743 2.113 -33.090 1.00 87.06 68 ARG A N 1
ATOM 555 C CA . ARG A 1 68 ? 14.174 0.779 -32.823 1.00 87.06 68 ARG A CA 1
ATOM 556 C C . ARG A 1 68 ? 14.557 0.271 -31.436 1.00 87.06 68 ARG A C 1
ATOM 558 O O . ARG A 1 68 ? 13.708 -0.256 -30.718 1.00 87.06 68 ARG A O 1
ATOM 565 N N . LYS A 1 69 ? 15.813 0.487 -31.033 1.00 85.56 69 LYS A N 1
ATOM 566 C CA . LYS A 1 69 ? 16.288 0.159 -29.683 1.00 85.56 69 LYS A CA 1
ATOM 567 C C . LYS A 1 69 ? 15.533 0.945 -28.612 1.00 85.56 69 LYS A C 1
ATOM 569 O O . LYS A 1 69 ? 15.133 0.372 -27.600 1.00 85.56 69 LYS A O 1
ATOM 574 N N . THR A 1 70 ? 15.314 2.238 -28.842 1.00 86.50 70 THR A N 1
ATOM 575 C CA . THR A 1 70 ? 14.552 3.096 -27.926 1.00 86.50 70 THR A CA 1
ATOM 576 C C . THR A 1 70 ? 13.111 2.612 -27.801 1.00 86.50 70 THR A C 1
ATOM 578 O O . THR A 1 70 ? 12.665 2.341 -26.690 1.00 86.50 70 THR A O 1
ATOM 581 N N . ALA A 1 71 ? 12.421 2.382 -28.922 1.00 89.44 71 ALA A N 1
ATOM 582 C CA . ALA A 1 71 ? 11.049 1.880 -28.933 1.00 89.44 71 ALA A CA 1
ATOM 583 C C . ALA A 1 71 ? 10.902 0.540 -28.185 1.00 89.44 71 ALA A C 1
ATOM 585 O O . ALA A 1 71 ? 9.974 0.372 -27.390 1.00 89.44 71 ALA A O 1
ATOM 586 N N . TYR A 1 72 ? 11.846 -0.391 -28.374 1.00 89.31 72 TYR A N 1
ATOM 587 C CA . TYR A 1 72 ? 11.872 -1.666 -27.650 1.00 89.31 72 TYR A CA 1
ATOM 588 C C . TYR A 1 72 ? 11.999 -1.479 -26.131 1.00 89.31 72 TYR A C 1
ATOM 590 O O . TYR A 1 72 ? 11.241 -2.080 -25.363 1.00 89.31 72 TYR A O 1
ATOM 598 N N . LEU A 1 73 ? 12.929 -0.630 -25.680 1.00 89.06 73 LEU A N 1
ATOM 599 C CA . LEU A 1 73 ? 13.148 -0.367 -24.255 1.00 89.06 73 LEU A CA 1
ATOM 600 C C . LEU A 1 73 ? 11.982 0.391 -23.613 1.00 89.06 73 LEU A C 1
ATOM 602 O O . LEU A 1 73 ? 11.636 0.106 -22.464 1.00 89.06 73 LEU A O 1
ATOM 606 N N . THR A 1 74 ? 11.348 1.314 -24.340 1.00 91.12 74 THR A N 1
ATOM 607 C CA . THR A 1 74 ? 10.135 2.008 -23.889 1.00 91.12 74 THR A CA 1
ATOM 608 C C . THR A 1 74 ? 8.974 1.029 -23.744 1.00 91.12 74 THR A C 1
ATOM 610 O O . THR A 1 74 ? 8.365 0.964 -22.680 1.00 91.12 74 THR A O 1
ATOM 613 N N . SER A 1 75 ? 8.710 0.201 -24.760 1.00 92.00 75 SER A N 1
ATOM 614 C CA . SER A 1 75 ? 7.655 -0.820 -24.701 1.00 92.00 75 SER A CA 1
ATOM 615 C C . SER A 1 75 ? 7.884 -1.806 -23.550 1.00 92.00 75 SER A C 1
ATOM 617 O O . SER A 1 75 ? 6.986 -2.060 -22.747 1.00 92.00 75 SER A O 1
ATOM 619 N N . SER A 1 76 ? 9.122 -2.277 -23.389 1.00 91.81 76 SER A N 1
ATOM 620 C CA . SER A 1 76 ? 9.508 -3.163 -22.287 1.00 91.81 76 SER A CA 1
ATOM 621 C C . SER A 1 76 ? 9.355 -2.495 -20.917 1.00 91.81 76 SER A C 1
ATOM 623 O O . SER A 1 76 ? 8.904 -3.134 -19.968 1.00 91.81 76 SER A O 1
ATOM 625 N N . SER A 1 77 ? 9.676 -1.201 -20.806 1.00 93.19 77 SER A N 1
ATOM 626 C CA . SER A 1 77 ? 9.456 -0.435 -19.573 1.00 93.19 77 SER A CA 1
ATOM 627 C C . SER A 1 77 ? 7.968 -0.331 -19.253 1.00 93.19 77 SER A C 1
ATOM 629 O O . SER A 1 77 ? 7.590 -0.615 -18.124 1.00 93.19 77 SER A O 1
ATOM 631 N N . ASN A 1 78 ? 7.118 -0.042 -20.243 1.00 93.88 78 ASN A N 1
ATOM 632 C CA . ASN A 1 78 ? 5.663 0.019 -20.065 1.00 93.88 78 ASN A CA 1
ATOM 633 C C . ASN A 1 78 ? 5.076 -1.329 -19.615 1.00 93.88 78 ASN A C 1
ATOM 635 O O . ASN A 1 78 ? 4.169 -1.372 -18.779 1.00 93.88 78 ASN A O 1
ATOM 639 N N . LEU A 1 79 ? 5.611 -2.445 -20.123 1.00 92.88 79 LEU A N 1
ATOM 640 C CA . LEU A 1 79 ? 5.244 -3.780 -19.646 1.00 92.88 79 LEU A CA 1
ATOM 641 C C . LEU A 1 79 ? 5.622 -3.970 -18.171 1.00 92.88 79 LEU A C 1
ATOM 643 O O . LEU A 1 79 ? 4.784 -4.412 -17.386 1.00 92.88 79 LEU A O 1
ATOM 647 N N . LEU A 1 80 ? 6.841 -3.600 -17.763 1.00 92.38 80 LEU A N 1
ATOM 648 C CA . LEU A 1 80 ? 7.249 -3.660 -16.353 1.00 92.38 80 LEU A CA 1
ATOM 649 C C . LEU A 1 80 ? 6.394 -2.748 -15.468 1.00 92.38 80 LEU A C 1
ATOM 651 O O . LEU A 1 80 ? 5.958 -3.177 -14.403 1.00 92.38 80 LEU A O 1
ATOM 655 N N . THR A 1 81 ? 6.088 -1.539 -15.934 1.00 94.19 81 THR A N 1
ATOM 656 C CA . THR A 1 81 ? 5.178 -0.608 -15.261 1.00 94.19 81 THR A CA 1
ATOM 657 C C . THR A 1 81 ? 3.811 -1.246 -15.029 1.00 94.19 81 THR A C 1
ATOM 659 O O . THR A 1 81 ? 3.298 -1.231 -13.913 1.00 94.19 81 THR A O 1
ATOM 662 N N . THR A 1 82 ? 3.249 -1.889 -16.054 1.00 93.31 82 THR A N 1
ATOM 663 C CA . THR A 1 82 ? 1.966 -2.600 -15.952 1.00 93.31 82 THR A CA 1
ATOM 664 C C . THR A 1 82 ? 2.029 -3.734 -14.928 1.00 93.31 82 THR A C 1
ATOM 666 O O . THR A 1 82 ? 1.085 -3.933 -14.164 1.00 93.31 82 THR A O 1
ATOM 669 N N . LEU A 1 83 ? 3.140 -4.476 -14.872 1.00 90.56 83 LEU A N 1
ATOM 670 C CA . LEU A 1 83 ? 3.325 -5.543 -13.887 1.00 90.56 83 LEU A CA 1
ATOM 671 C C . LEU A 1 83 ? 3.369 -5.005 -12.452 1.00 90.56 83 LEU A C 1
ATOM 673 O O . LEU A 1 83 ? 2.741 -5.596 -11.575 1.00 90.56 83 LEU A O 1
ATOM 677 N N . VAL A 1 84 ? 4.054 -3.884 -12.217 1.00 92.75 84 VAL A N 1
ATOM 678 C CA . VAL A 1 84 ? 4.094 -3.243 -10.894 1.00 92.75 84 VAL A CA 1
ATOM 679 C C . VAL A 1 84 ? 2.718 -2.691 -10.513 1.00 92.75 84 VAL A C 1
ATOM 681 O O . VAL A 1 84 ? 2.252 -2.965 -9.412 1.00 92.75 84 VAL A O 1
ATOM 684 N N . LYS A 1 85 ? 2.004 -2.019 -11.429 1.00 94.44 85 LYS A N 1
ATOM 685 C CA . LYS A 1 85 ? 0.625 -1.560 -11.172 1.00 94.44 85 LYS A CA 1
ATOM 686 C C . LYS A 1 85 ? -0.298 -2.718 -10.784 1.00 94.44 85 LYS A C 1
ATOM 688 O O . LYS A 1 85 ? -1.054 -2.606 -9.826 1.00 94.44 85 LYS A O 1
ATOM 693 N N . ARG A 1 86 ? -0.207 -3.861 -11.474 1.00 92.19 86 ARG A N 1
ATOM 694 C CA . ARG A 1 86 ? -0.982 -5.069 -11.131 1.00 92.19 86 ARG A CA 1
ATOM 695 C C . ARG A 1 86 ? -0.628 -5.635 -9.757 1.00 92.19 86 ARG A C 1
ATOM 697 O O . ARG A 1 86 ? -1.520 -6.127 -9.074 1.00 92.19 86 ARG A O 1
ATOM 704 N N . LEU A 1 87 ? 0.643 -5.580 -9.358 1.00 91.62 87 LEU A N 1
ATOM 705 C CA . LEU A 1 87 ? 1.072 -5.987 -8.019 1.00 91.62 87 LEU A CA 1
ATOM 706 C C . LEU A 1 87 ? 0.449 -5.088 -6.940 1.00 91.62 87 LEU A C 1
ATOM 708 O O . LEU A 1 87 ? -0.081 -5.609 -5.961 1.00 91.62 87 LEU A O 1
ATOM 712 N N . LEU A 1 88 ? 0.482 -3.766 -7.144 1.00 94.06 88 LEU A N 1
ATOM 713 C CA . LEU A 1 88 ? -0.092 -2.780 -6.224 1.00 94.06 88 LEU A CA 1
ATOM 714 C C . LEU A 1 88 ? -1.613 -2.945 -6.100 1.00 94.06 88 LEU A C 1
ATOM 716 O O . LEU A 1 88 ? -2.122 -3.082 -4.992 1.00 94.06 88 LEU A O 1
ATOM 720 N N . VAL A 1 89 ? -2.331 -3.034 -7.226 1.00 94.69 89 VAL A N 1
ATOM 721 C CA . VAL A 1 89 ? -3.788 -3.266 -7.231 1.00 94.69 89 VAL A CA 1
ATOM 722 C C . VAL A 1 89 ? -4.136 -4.595 -6.560 1.00 94.69 89 VAL A C 1
ATOM 724 O O . VAL A 1 89 ? -5.012 -4.632 -5.708 1.00 94.69 89 VAL A O 1
ATOM 727 N N . GLY A 1 90 ? -3.402 -5.673 -6.848 1.00 92.75 90 GLY A N 1
ATOM 728 C CA . GLY A 1 90 ? -3.637 -6.959 -6.188 1.00 92.75 90 GLY A CA 1
ATOM 729 C C . GLY A 1 90 ? -3.345 -6.944 -4.681 1.00 92.75 90 GLY A C 1
ATOM 730 O O . GLY A 1 90 ? -3.932 -7.727 -3.940 1.00 92.75 90 GLY A O 1
ATOM 731 N N . CYS A 1 91 ? -2.443 -6.079 -4.209 1.00 93.19 91 CYS A N 1
ATOM 732 C CA . CYS A 1 91 ? -2.213 -5.859 -2.781 1.00 93.19 91 CYS A CA 1
ATOM 733 C C . CYS A 1 91 ? -3.394 -5.125 -2.135 1.00 93.19 91 CYS A C 1
ATOM 735 O O . CYS A 1 91 ? -3.875 -5.564 -1.094 1.00 93.19 91 CYS A O 1
ATOM 737 N N . LEU A 1 92 ? -3.904 -4.083 -2.796 1.00 95.19 92 LEU A N 1
ATOM 738 C CA . LEU A 1 92 ? -5.093 -3.350 -2.366 1.00 95.19 92 LEU A CA 1
ATOM 739 C C . LEU A 1 92 ? -6.335 -4.250 -2.311 1.00 95.19 92 LEU A C 1
ATOM 741 O O . LEU A 1 92 ? -7.051 -4.247 -1.316 1.00 95.19 92 LEU A O 1
ATOM 745 N N . ASP A 1 93 ? -6.561 -5.061 -3.346 1.00 93.69 93 ASP A N 1
ATOM 746 C CA . ASP A 1 93 ? -7.700 -5.980 -3.406 1.00 93.69 93 ASP A CA 1
ATOM 747 C C . ASP A 1 93 ? -7.673 -6.993 -2.256 1.00 93.69 93 ASP A C 1
ATOM 749 O O . ASP A 1 93 ? -8.700 -7.229 -1.622 1.00 93.69 93 ASP A O 1
ATOM 753 N N . ARG A 1 94 ? -6.498 -7.561 -1.948 1.00 91.69 94 ARG A N 1
ATOM 754 C CA . ARG A 1 94 ? -6.330 -8.467 -0.801 1.00 91.69 94 ARG A CA 1
ATOM 755 C C . ARG A 1 94 ? -6.594 -7.764 0.525 1.00 91.69 94 ARG A C 1
ATOM 757 O O . ARG A 1 94 ? -7.303 -8.314 1.355 1.00 91.69 94 ARG A O 1
ATOM 764 N N . TYR A 1 95 ? -6.082 -6.546 0.693 1.00 93.69 95 TYR A N 1
ATOM 765 C CA . TYR A 1 95 ? -6.340 -5.749 1.889 1.00 93.69 95 TYR A CA 1
ATOM 766 C C . TYR A 1 95 ? -7.842 -5.524 2.100 1.00 93.69 95 TYR A C 1
ATOM 768 O O . TYR A 1 95 ? -8.360 -5.793 3.176 1.00 93.69 95 TYR A O 1
ATOM 776 N N . ILE A 1 96 ? -8.574 -5.126 1.052 1.00 93.62 96 ILE A N 1
ATOM 777 C CA . ILE A 1 96 ? -10.036 -4.958 1.107 1.00 93.62 96 ILE A CA 1
ATOM 778 C C . ILE A 1 96 ? -10.737 -6.281 1.440 1.00 93.62 96 ILE A C 1
ATOM 780 O O . ILE A 1 96 ? -11.711 -6.287 2.195 1.00 93.62 96 ILE A O 1
ATOM 784 N N . GLN A 1 97 ? -10.271 -7.401 0.879 1.00 91.94 97 GLN A N 1
ATOM 785 C CA . GLN A 1 97 ? -10.842 -8.724 1.144 1.00 91.94 97 GLN A CA 1
ATOM 786 C C . GLN A 1 97 ? -10.752 -9.110 2.623 1.00 91.94 97 GLN A C 1
ATOM 788 O O . GLN A 1 97 ? -11.693 -9.723 3.121 1.00 91.94 97 GLN A O 1
ATOM 793 N N . THR A 1 98 ? -9.707 -8.704 3.347 1.00 91.50 98 THR A N 1
ATOM 794 C CA . THR A 1 98 ? -9.587 -8.957 4.794 1.00 91.50 98 THR A CA 1
ATOM 795 C C . THR A 1 98 ? -10.734 -8.334 5.600 1.00 91.50 98 THR A C 1
ATOM 797 O O . THR A 1 98 ? -11.144 -8.889 6.611 1.00 91.50 98 THR A O 1
ATOM 800 N N . PHE A 1 99 ? -11.326 -7.231 5.127 1.00 91.88 99 PHE A N 1
ATOM 801 C CA . PHE A 1 99 ? -12.457 -6.562 5.789 1.00 91.88 99 PHE A CA 1
ATOM 802 C C . PHE A 1 99 ? -13.833 -7.124 5.407 1.00 91.88 99 PHE A C 1
ATOM 804 O O . PHE A 1 99 ? -14.858 -6.625 5.884 1.00 91.88 99 PHE A O 1
ATOM 811 N N . GLN A 1 100 ? -13.893 -8.153 4.560 1.00 89.56 100 GLN A N 1
ATOM 812 C CA . GLN A 1 100 ? -15.142 -8.852 4.260 1.00 89.56 100 GLN A CA 1
ATOM 813 C C . GLN A 1 100 ? -15.618 -9.667 5.468 1.00 89.56 100 GLN A C 1
ATOM 815 O O . GLN A 1 100 ? -14.811 -10.157 6.255 1.00 89.56 100 GLN A O 1
ATOM 820 N N . ALA A 1 101 ? -16.936 -9.820 5.611 1.00 85.19 101 ALA A N 1
ATOM 821 C CA . ALA A 1 101 ? -17.535 -10.475 6.775 1.00 85.19 101 ALA A CA 1
ATOM 822 C C . ALA A 1 101 ? -17.086 -11.940 6.905 1.00 85.19 101 ALA A C 1
ATOM 824 O O . ALA A 1 101 ? -16.885 -12.447 8.004 1.00 85.19 101 ALA A O 1
ATOM 825 N N . GLU A 1 102 ? -16.858 -12.607 5.777 1.00 89.38 102 GLU A N 1
ATOM 826 C CA . GLU A 1 102 ? -16.377 -13.985 5.697 1.00 89.38 102 GLU A CA 1
ATOM 827 C C . GLU A 1 102 ? -14.933 -14.125 6.212 1.00 89.38 102 GLU A C 1
ATOM 829 O O . GLU A 1 102 ? -14.536 -15.199 6.656 1.00 89.38 102 GLU A O 1
ATOM 834 N N . ASN A 1 103 ? -14.172 -13.026 6.207 1.00 88.44 103 ASN A N 1
ATOM 835 C CA . ASN A 1 103 ? -12.757 -12.970 6.562 1.00 88.44 103 ASN A CA 1
ATOM 836 C C . ASN A 1 103 ? -12.498 -12.229 7.881 1.00 88.44 103 ASN A C 1
ATOM 838 O O . ASN A 1 103 ? -11.349 -11.922 8.178 1.00 88.44 103 ASN A O 1
ATOM 842 N N . HIS A 1 104 ? -13.524 -11.968 8.701 1.00 82.44 104 HIS A N 1
ATOM 843 C CA . HIS A 1 104 ? -13.377 -11.241 9.972 1.00 82.44 104 HIS A CA 1
ATOM 844 C C . HIS A 1 104 ? -12.317 -11.857 10.904 1.00 82.44 104 HIS A C 1
ATOM 846 O O . HIS A 1 104 ? -11.651 -11.144 11.646 1.00 82.44 104 HIS A O 1
ATOM 852 N N . LEU A 1 105 ? -12.107 -13.177 10.825 1.00 85.00 105 LEU A N 1
ATOM 853 C CA . LEU A 1 105 ? -11.064 -13.884 11.569 1.00 85.00 105 LEU A CA 1
ATOM 854 C C . LEU A 1 105 ? -9.639 -13.583 11.089 1.00 85.00 105 LEU A C 1
ATOM 856 O O . LEU A 1 105 ? -8.713 -14.109 11.691 1.00 85.00 105 LEU A O 1
ATOM 860 N N . LEU A 1 106 ? -9.440 -12.821 10.018 1.00 87.38 106 LEU A N 1
ATOM 861 C CA . LEU A 1 106 ? -8.130 -12.414 9.501 1.00 87.38 106 LEU A CA 1
ATOM 862 C C . LEU A 1 106 ? -7.816 -10.947 9.821 1.00 87.38 106 LEU A C 1
ATOM 864 O O . LEU A 1 106 ? -6.750 -10.461 9.453 1.00 87.38 106 LEU A O 1
ATOM 868 N N . LEU A 1 107 ? -8.741 -10.228 10.463 1.00 90.31 107 LEU A N 1
ATOM 869 C CA . LEU A 1 107 ? -8.531 -8.830 10.811 1.00 90.31 107 LEU A CA 1
ATOM 870 C C . LEU A 1 107 ? -7.499 -8.688 11.940 1.00 90.31 107 LEU A C 1
ATOM 872 O O . LEU A 1 107 ? -7.503 -9.492 12.876 1.00 90.31 107 LEU A O 1
ATOM 876 N N . PRO A 1 108 ? -6.643 -7.654 11.885 1.00 90.44 108 PRO A N 1
ATOM 877 C CA . PRO A 1 108 ? -5.797 -7.292 13.014 1.00 90.44 108 PRO A CA 1
ATOM 878 C C . PRO A 1 108 ? -6.656 -6.831 14.198 1.00 90.44 108 PRO A C 1
ATOM 880 O O . PRO A 1 108 ? -7.690 -6.181 14.011 1.00 90.44 108 PRO A O 1
ATOM 883 N N . HIS A 1 109 ? -6.213 -7.120 15.421 1.00 90.75 109 HIS A N 1
ATOM 884 C CA . HIS A 1 109 ? -6.888 -6.641 16.625 1.00 90.75 109 HIS A CA 1
ATOM 885 C C . HIS A 1 109 ? -6.389 -5.235 16.972 1.00 90.75 109 HIS A C 1
ATOM 887 O O . HIS A 1 109 ? -5.350 -5.046 17.602 1.00 90.75 109 HIS A O 1
ATOM 893 N N . LEU A 1 110 ? -7.127 -4.226 16.512 1.00 90.69 110 LEU A N 1
ATOM 894 C CA . LEU A 1 110 ? -6.828 -2.829 16.808 1.00 90.69 110 LEU A CA 1
ATOM 895 C C . LEU A 1 110 ? -7.418 -2.454 18.171 1.00 90.69 110 LEU A C 1
ATOM 897 O O . LEU A 1 110 ? -8.635 -2.371 18.337 1.00 90.69 110 LEU A O 1
ATOM 901 N N . GLY A 1 111 ? -6.540 -2.224 19.144 1.00 87.19 111 GLY A N 1
ATOM 902 C CA . GLY A 1 111 ? -6.907 -1.871 20.507 1.00 87.19 111 GLY A CA 1
ATOM 903 C C . GLY A 1 111 ? -7.607 -0.516 20.566 1.00 87.19 111 GLY A C 1
ATOM 904 O O . GLY A 1 111 ? -7.011 0.523 20.280 1.00 87.19 111 GLY A O 1
ATOM 905 N N . MET A 1 112 ? -8.869 -0.526 20.987 1.00 86.31 112 MET A N 1
ATOM 906 C CA . MET A 1 112 ? -9.657 0.676 21.234 1.00 86.31 112 MET A CA 1
ATOM 907 C C . MET A 1 112 ? -9.786 0.909 22.738 1.00 86.31 112 MET A C 1
ATOM 909 O O . MET A 1 112 ? -10.413 0.126 23.446 1.00 86.31 112 MET A O 1
ATOM 913 N N . GLY A 1 113 ? -9.177 1.984 23.240 1.00 83.69 113 GLY A N 1
ATOM 914 C CA . GLY A 1 113 ? -9.316 2.362 24.647 1.00 83.69 113 GLY A CA 1
ATOM 915 C C . GLY A 1 113 ? -10.757 2.760 24.981 1.00 83.69 113 GLY A C 1
ATOM 916 O O . GLY A 1 113 ? -11.417 3.409 24.170 1.00 83.69 113 GLY A O 1
ATOM 917 N N . LEU A 1 114 ? -11.224 2.414 26.181 1.00 86.38 114 LEU A N 1
ATOM 918 C CA . LEU A 1 114 ? -12.512 2.845 26.732 1.00 86.38 114 LEU A CA 1
ATOM 919 C C . LEU A 1 114 ? -12.292 3.856 27.860 1.00 86.38 114 LEU A C 1
ATOM 921 O O . LEU A 1 114 ? -11.321 3.768 28.614 1.00 86.38 114 LEU A O 1
ATOM 925 N N . THR A 1 115 ? -13.218 4.797 28.003 1.00 86.00 115 THR A N 1
ATOM 926 C CA . THR A 1 115 ? -13.299 5.713 29.140 1.00 86.00 115 THR A CA 1
ATOM 927 C C . THR A 1 115 ? -14.684 5.666 29.758 1.00 86.00 115 THR A C 1
ATOM 929 O O . THR A 1 115 ? -15.679 5.725 29.045 1.00 86.00 115 THR A O 1
ATOM 932 N N . LEU A 1 116 ? -14.741 5.612 31.088 1.00 85.31 116 LEU A N 1
ATOM 933 C CA . LEU A 1 116 ? -15.975 5.804 31.843 1.00 85.31 116 LEU A CA 1
ATOM 934 C C . LEU A 1 116 ? -16.135 7.302 32.124 1.00 85.31 116 LEU A C 1
ATOM 936 O O . LEU A 1 116 ? -15.319 7.881 32.846 1.00 85.31 116 LEU A O 1
ATOM 940 N N . ARG A 1 117 ? -17.154 7.934 31.543 1.00 81.69 117 ARG A N 1
ATOM 941 C CA . ARG A 1 117 ? -17.498 9.341 31.794 1.00 81.69 117 ARG A CA 1
ATOM 942 C C . ARG A 1 117 ? -18.944 9.416 32.242 1.00 81.69 117 ARG A C 1
ATOM 944 O O . ARG A 1 117 ? -19.809 8.855 31.591 1.00 81.69 117 ARG A O 1
ATOM 951 N N . ASP A 1 118 ? -19.177 10.063 33.380 1.00 83.69 118 ASP A N 1
ATOM 952 C CA . ASP A 1 118 ? -20.517 10.280 33.940 1.00 83.69 118 ASP A CA 1
ATOM 953 C C . ASP A 1 118 ? -21.371 9.003 34.099 1.00 83.69 118 ASP A C 1
ATOM 955 O O . ASP A 1 118 ? -22.595 9.060 34.132 1.00 83.69 118 ASP A O 1
ATOM 959 N N . GLY A 1 119 ? -20.719 7.843 34.261 1.00 81.00 119 GLY A N 1
ATOM 960 C CA . GLY A 1 119 ? -21.377 6.539 34.396 1.00 81.00 119 GLY A CA 1
ATOM 961 C C . GLY A 1 119 ? -21.564 5.774 33.084 1.00 81.00 119 GLY A C 1
ATOM 962 O O . GLY A 1 119 ? -21.922 4.605 33.142 1.00 81.00 119 GLY A O 1
ATOM 963 N N . GLU A 1 120 ? -21.245 6.375 31.937 1.00 81.75 120 GLU A N 1
ATOM 964 C CA . GLU A 1 120 ? -21.350 5.755 30.613 1.00 81.75 120 GLU A CA 1
ATOM 965 C C . GLU A 1 120 ? -19.967 5.331 30.090 1.00 81.75 120 GLU A C 1
ATOM 967 O O . GLU A 1 120 ? -18.987 6.089 30.155 1.00 81.75 120 GLU A O 1
ATOM 972 N N . MET A 1 121 ? -19.860 4.099 29.578 1.00 83.75 121 MET A N 1
ATOM 973 C CA . MET A 1 121 ? -18.643 3.626 28.912 1.00 83.75 121 MET A CA 1
ATOM 974 C C . MET A 1 121 ? -18.632 4.086 27.456 1.00 83.75 121 MET A C 1
ATOM 976 O O . MET A 1 121 ? -19.489 3.715 26.665 1.00 83.75 121 MET A O 1
ATOM 980 N N . THR A 1 122 ? -17.619 4.860 27.080 1.00 83.06 122 THR A N 1
ATOM 981 C CA . THR A 1 122 ? -17.452 5.377 25.716 1.00 83.06 122 THR A CA 1
ATOM 982 C C . THR A 1 122 ? -16.055 5.077 25.193 1.00 83.06 122 THR A C 1
ATOM 984 O O . THR A 1 122 ? -15.107 4.923 25.966 1.00 83.06 122 THR A O 1
ATOM 987 N N . PHE A 1 123 ? -15.893 4.995 23.873 1.00 83.94 123 PHE A N 1
ATOM 988 C CA . PHE A 1 123 ? -14.566 4.859 23.279 1.00 83.94 123 PHE A CA 1
ATOM 989 C C . PHE A 1 123 ? -13.739 6.136 23.465 1.00 83.94 123 PHE A C 1
ATOM 991 O O . PHE A 1 123 ? -14.195 7.241 23.185 1.00 83.94 123 PHE A O 1
ATOM 998 N N . TYR A 1 124 ? -12.487 5.966 23.897 1.00 78.62 124 TYR A N 1
ATOM 999 C CA . TYR A 1 124 ? -11.499 7.041 24.001 1.00 78.62 124 TYR A CA 1
ATOM 1000 C C . TYR A 1 124 ? -11.187 7.655 22.631 1.00 78.62 124 TYR A C 1
ATOM 1002 O O . TYR A 1 124 ? -10.957 8.859 22.528 1.00 78.62 124 TYR A O 1
ATOM 1010 N N . ARG A 1 125 ? -11.179 6.812 21.590 1.00 81.62 125 ARG A N 1
ATOM 1011 C CA . ARG A 1 125 ? -10.932 7.182 20.192 1.00 81.62 125 ARG A CA 1
ATOM 1012 C C . ARG A 1 125 ? -12.203 6.997 19.375 1.00 81.62 125 ARG A C 1
ATOM 1014 O O . ARG A 1 125 ? -12.890 5.987 19.517 1.00 81.62 125 ARG A O 1
ATOM 1021 N N . GLY A 1 126 ? -12.512 7.970 18.526 1.00 84.25 126 GLY A N 1
ATOM 1022 C CA . GLY A 1 126 ? -13.695 7.932 17.668 1.00 84.25 126 GLY A CA 1
ATOM 1023 C C . GLY A 1 126 ? -13.529 7.013 16.457 1.00 84.25 126 GLY A C 1
ATOM 1024 O O . GLY A 1 126 ? -12.418 6.625 16.094 1.00 84.25 126 GLY A O 1
ATOM 1025 N N . VAL A 1 127 ? -14.647 6.720 15.785 1.00 89.38 127 VAL A N 1
ATOM 1026 C CA . VAL A 1 127 ? -14.664 5.947 14.529 1.00 89.38 127 VAL A CA 1
ATOM 1027 C C . VAL A 1 127 ? -13.801 6.585 13.437 1.00 89.38 127 VAL A C 1
ATOM 1029 O O . VAL A 1 127 ? -13.158 5.871 12.678 1.00 89.38 127 VAL A O 1
ATOM 1032 N N . GLU A 1 128 ? -13.715 7.917 13.403 1.00 91.94 128 GLU A N 1
ATOM 1033 C CA . GLU A 1 128 ? -12.911 8.667 12.429 1.00 91.94 128 GLU A CA 1
ATOM 1034 C C . GLU A 1 128 ? -11.419 8.317 12.516 1.00 91.94 128 GLU A C 1
ATOM 1036 O O . GLU A 1 128 ? -10.748 8.165 11.499 1.00 91.94 128 GLU A O 1
ATOM 1041 N N . GLU A 1 129 ? -10.899 8.125 13.728 1.00 92.69 129 GLU A N 1
ATOM 1042 C CA . GLU A 1 129 ? -9.489 7.793 13.938 1.00 92.69 129 GLU A CA 1
ATOM 1043 C C . GLU A 1 129 ? -9.188 6.335 13.562 1.00 92.69 129 GLU A C 1
ATOM 1045 O O . GLU A 1 129 ? -8.125 6.023 13.015 1.00 92.69 129 GLU A O 1
ATOM 1050 N N . LEU A 1 130 ? -10.147 5.435 13.802 1.00 93.50 130 LEU A N 1
ATOM 1051 C CA . LEU A 1 130 ? -10.076 4.053 13.333 1.00 93.50 130 LEU A CA 1
ATOM 1052 C C . LEU A 1 130 ? -10.118 3.996 11.798 1.00 93.50 130 LEU A C 1
ATOM 1054 O O . LEU A 1 130 ? -9.316 3.286 11.188 1.00 93.50 130 LEU A O 1
ATOM 1058 N N . GLU A 1 131 ? -11.005 4.771 11.167 1.00 95.56 131 GLU A N 1
ATOM 1059 C CA . GLU A 1 131 ? -11.059 4.913 9.711 1.00 95.56 131 GLU A CA 1
ATOM 1060 C C . GLU A 1 131 ? -9.735 5.430 9.156 1.00 95.56 131 GLU A C 1
ATOM 1062 O O . GLU A 1 131 ? -9.182 4.818 8.247 1.00 95.56 131 GLU A O 1
ATOM 1067 N N . GLU A 1 132 ? -9.189 6.513 9.711 1.00 96.19 132 GLU A N 1
ATOM 1068 C CA . GLU A 1 132 ? -7.902 7.061 9.280 1.00 96.19 132 GLU A CA 1
ATOM 1069 C C . GLU A 1 132 ? -6.780 6.020 9.405 1.00 96.19 132 GLU A C 1
ATOM 1071 O O . GLU A 1 132 ? -5.943 5.877 8.512 1.00 96.19 132 GLU A O 1
ATOM 1076 N N . THR A 1 133 ? -6.788 5.246 10.491 1.00 95.94 133 THR A N 1
ATOM 1077 C CA . THR A 1 133 ? -5.806 4.188 10.747 1.00 95.94 133 THR A CA 1
ATOM 1078 C C . THR A 1 133 ? -5.879 3.069 9.715 1.00 95.94 133 THR A C 1
ATOM 1080 O O . THR A 1 133 ? -4.848 2.643 9.198 1.00 95.94 133 THR A O 1
ATOM 1083 N N . VAL A 1 134 ? -7.082 2.632 9.346 1.00 95.75 134 VAL A N 1
ATOM 1084 C CA . VAL A 1 134 ? -7.287 1.630 8.289 1.00 95.75 134 VAL A CA 1
ATOM 1085 C C . VAL A 1 134 ? -6.931 2.203 6.911 1.00 95.75 134 VAL A C 1
ATOM 1087 O O . VAL A 1 134 ? -6.214 1.582 6.126 1.00 95.75 134 VAL A O 1
ATOM 1090 N N . LEU A 1 135 ? -7.361 3.428 6.610 1.00 97.56 135 LEU A N 1
ATOM 1091 C CA . LEU A 1 135 ? -7.084 4.088 5.331 1.00 97.56 135 LEU A CA 1
ATOM 1092 C C . LEU A 1 135 ? -5.603 4.441 5.144 1.00 97.56 135 LEU A C 1
ATOM 1094 O O . LEU A 1 135 ? -5.157 4.584 4.000 1.00 97.56 135 LEU A O 1
ATOM 1098 N N . TYR A 1 136 ? -4.822 4.508 6.227 1.00 97.75 136 TYR A N 1
ATOM 1099 C CA . TYR A 1 136 ? -3.375 4.706 6.168 1.00 97.75 136 TYR A CA 1
ATOM 1100 C C . TYR A 1 136 ? -2.685 3.680 5.267 1.00 97.75 136 TYR A C 1
ATOM 1102 O O . TYR A 1 136 ? -1.784 4.042 4.512 1.00 97.75 136 TYR A O 1
ATOM 1110 N N . PHE A 1 137 ? -3.147 2.425 5.262 1.00 96.88 137 PHE A N 1
ATOM 1111 C CA . PHE A 1 137 ? -2.619 1.398 4.366 1.00 96.88 137 PHE A CA 1
ATOM 1112 C C . PHE A 1 137 ? -2.737 1.803 2.892 1.00 96.88 137 PHE A C 1
ATOM 1114 O O . PHE A 1 137 ? -1.773 1.699 2.133 1.00 96.88 137 PHE A O 1
ATOM 1121 N N . VAL A 1 138 ? -3.916 2.285 2.482 1.00 97.38 138 VAL A N 1
ATOM 1122 C CA . VAL A 1 138 ? -4.193 2.685 1.094 1.00 97.38 138 VAL A CA 1
ATOM 1123 C C . VAL A 1 138 ? -3.345 3.892 0.712 1.00 97.38 138 VAL A C 1
ATOM 1125 O O . VAL A 1 138 ? -2.738 3.909 -0.362 1.00 97.38 138 VAL A O 1
ATOM 1128 N N . HIS A 1 139 ? -3.256 4.873 1.613 1.00 96.88 139 HIS A N 1
ATOM 1129 C CA . HIS A 1 139 ? -2.385 6.030 1.443 1.00 96.88 139 HIS A CA 1
ATOM 1130 C C . HIS A 1 139 ? -0.927 5.596 1.267 1.00 96.88 139 HIS A C 1
ATOM 1132 O O . HIS A 1 139 ? -0.280 5.970 0.284 1.00 96.88 139 HIS A O 1
ATOM 1138 N N . ARG A 1 140 ? -0.415 4.752 2.172 1.00 96.62 140 ARG A N 1
ATOM 1139 C CA . ARG A 1 140 ? 0.978 4.323 2.129 1.00 96.62 140 ARG A CA 1
ATOM 1140 C C . ARG A 1 140 ? 1.278 3.507 0.879 1.00 96.62 140 ARG A C 1
ATOM 1142 O O . ARG A 1 140 ? 2.289 3.785 0.238 1.00 96.62 140 ARG A O 1
ATOM 1149 N N . LEU A 1 141 ? 0.388 2.598 0.478 1.00 95.69 141 LEU A N 1
ATOM 1150 C CA . LEU A 1 141 ? 0.493 1.829 -0.764 1.00 95.69 141 LEU A CA 1
ATOM 1151 C C . LEU A 1 141 ? 0.605 2.733 -2.001 1.00 95.69 141 LEU A C 1
ATOM 1153 O O . LEU A 1 141 ? 1.393 2.440 -2.900 1.00 95.69 141 LEU A O 1
ATOM 1157 N N . GLY A 1 142 ? -0.146 3.840 -2.045 1.00 94.69 142 GLY A N 1
ATOM 1158 C CA . GLY A 1 142 ? -0.081 4.822 -3.134 1.00 94.69 142 GLY A CA 1
ATOM 1159 C C . GLY A 1 142 ? 1.279 5.517 -3.263 1.00 94.69 142 GLY A C 1
ATOM 1160 O O . GLY A 1 142 ? 1.656 5.944 -4.353 1.00 94.69 142 GLY A O 1
ATOM 1161 N N . LEU A 1 143 ? 2.044 5.581 -2.173 1.00 94.75 143 LEU A N 1
ATOM 1162 C CA . LEU A 1 143 ? 3.402 6.122 -2.144 1.00 94.75 143 LEU A CA 1
ATOM 1163 C C . LEU A 1 143 ? 4.480 5.043 -2.374 1.00 94.75 143 LEU A C 1
ATOM 1165 O O . LEU A 1 143 ? 5.661 5.368 -2.490 1.00 94.75 143 LEU A O 1
ATOM 1169 N N . THR A 1 144 ? 4.107 3.764 -2.431 1.00 92.81 144 THR A N 1
ATOM 1170 C CA . THR A 1 144 ? 5.024 2.629 -2.620 1.00 92.81 144 THR A CA 1
ATOM 1171 C C . THR A 1 144 ? 5.326 2.418 -4.111 1.00 92.81 144 THR A C 1
ATOM 1173 O O . THR A 1 144 ? 4.488 2.648 -4.982 1.00 92.81 144 THR A O 1
ATOM 1176 N N . MET A 1 145 ? 6.539 1.966 -4.428 1.00 90.88 145 MET A N 1
ATOM 1177 C CA . MET A 1 145 ? 7.055 1.651 -5.765 1.00 90.88 145 MET A CA 1
ATOM 1178 C C . MET A 1 145 ? 7.118 2.835 -6.742 1.00 90.88 145 MET A C 1
ATOM 1180 O O . MET A 1 145 ? 7.207 2.627 -7.953 1.00 90.88 145 MET A O 1
ATOM 1184 N N . GLN A 1 146 ? 7.131 4.078 -6.251 1.00 93.19 146 GLN A N 1
ATOM 1185 C CA . GLN A 1 146 ? 7.125 5.287 -7.096 1.00 93.19 146 GLN A CA 1
ATOM 1186 C C . GLN A 1 146 ? 8.502 5.645 -7.688 1.00 93.19 146 GLN A C 1
ATOM 1188 O O . GLN A 1 146 ? 8.618 6.522 -8.542 1.00 93.19 146 GLN A O 1
ATOM 1193 N N . ARG A 1 147 ? 9.577 4.983 -7.238 1.00 93.44 147 ARG A N 1
ATOM 1194 C CA . ARG A 1 147 ? 10.972 5.327 -7.583 1.00 93.44 147 ARG A CA 1
ATOM 1195 C C . ARG A 1 147 ? 11.705 4.224 -8.346 1.00 93.44 147 ARG A C 1
ATOM 1197 O O . ARG A 1 147 ? 12.924 4.103 -8.245 1.00 93.44 147 ARG A O 1
ATOM 1204 N N . ILE A 1 148 ? 10.981 3.434 -9.138 1.00 93.25 148 ILE A N 1
ATOM 1205 C CA . ILE A 1 148 ? 11.574 2.401 -9.999 1.00 93.25 148 ILE A CA 1
ATOM 1206 C C . ILE A 1 148 ? 12.029 3.048 -11.317 1.00 93.25 148 ILE A C 1
ATOM 1208 O O . ILE A 1 148 ? 11.184 3.580 -12.038 1.00 93.25 148 ILE A O 1
ATOM 1212 N N . PRO A 1 149 ? 13.327 3.038 -11.673 1.00 94.25 149 PRO A N 1
ATOM 1213 C CA . PRO A 1 149 ? 13.791 3.618 -12.933 1.00 94.25 149 PRO A CA 1
ATOM 1214 C C . PRO A 1 149 ? 13.237 2.865 -14.151 1.00 94.25 149 PRO A C 1
ATOM 1216 O O . PRO A 1 149 ? 13.009 1.662 -14.101 1.00 94.25 149 PRO A O 1
ATOM 1219 N N . THR A 1 150 ? 13.065 3.547 -15.280 1.00 93.94 150 THR A N 1
ATOM 1220 C CA . THR A 1 150 ? 12.776 2.888 -16.564 1.00 93.94 150 THR A CA 1
ATOM 1221 C C . THR A 1 150 ? 13.991 2.097 -17.061 1.00 93.94 150 THR A C 1
ATOM 1223 O O . THR A 1 150 ? 15.141 2.420 -16.746 1.00 93.94 150 THR A O 1
ATOM 1226 N N . LEU A 1 151 ? 13.765 1.077 -17.900 1.00 91.50 151 LEU A N 1
ATOM 1227 C CA . LEU A 1 151 ? 14.866 0.300 -18.487 1.00 91.50 151 LEU A CA 1
ATOM 1228 C C . LEU A 1 151 ? 15.782 1.191 -19.324 1.00 91.50 151 LEU A C 1
ATOM 1230 O O . LEU A 1 151 ? 16.998 1.028 -19.298 1.00 91.50 151 LEU A O 1
ATOM 1234 N N . GLN A 1 152 ? 15.203 2.150 -20.048 1.00 87.56 152 GLN A N 1
ATOM 1235 C CA . GLN A 1 152 ? 15.960 3.059 -20.896 1.00 87.56 152 GLN A CA 1
ATOM 1236 C C . GLN A 1 152 ? 16.990 3.854 -20.089 1.00 87.56 152 GLN A C 1
ATOM 1238 O O . GLN A 1 152 ? 18.171 3.818 -20.434 1.00 87.56 152 GLN A O 1
ATOM 1243 N N . CYS A 1 153 ? 16.590 4.522 -19.001 1.00 89.31 153 CYS A N 1
ATOM 1244 C CA . CYS A 1 153 ? 17.542 5.294 -18.199 1.00 89.31 153 CYS A CA 1
ATOM 1245 C C . CYS A 1 153 ? 18.516 4.388 -17.433 1.00 89.31 153 CYS A C 1
ATOM 1247 O O . CYS A 1 153 ? 19.706 4.684 -17.368 1.00 89.31 153 CYS A O 1
ATOM 1249 N N . ALA A 1 154 ? 18.049 3.246 -16.917 1.00 89.75 154 ALA A N 1
ATOM 1250 C CA . ALA A 1 154 ? 18.892 2.321 -16.161 1.00 89.75 154 ALA A CA 1
ATOM 1251 C C . ALA A 1 154 ? 19.974 1.638 -17.012 1.00 89.75 154 ALA A C 1
ATOM 1253 O O . ALA A 1 154 ? 21.028 1.276 -16.492 1.00 89.75 154 ALA A O 1
ATOM 1254 N N . LEU A 1 155 ? 19.724 1.439 -18.309 1.00 85.56 155 LEU A N 1
ATOM 1255 C CA . LEU A 1 155 ? 20.680 0.816 -19.226 1.00 85.56 155 LEU A CA 1
ATOM 1256 C C . LEU A 1 155 ? 21.579 1.825 -19.944 1.00 85.56 155 LEU A C 1
ATOM 1258 O O . LEU A 1 155 ? 22.699 1.473 -20.299 1.00 85.56 155 LEU A O 1
ATOM 1262 N N . SER A 1 156 ? 21.104 3.050 -20.173 1.00 81.44 156 SER A N 1
ATOM 1263 C CA . SER A 1 156 ? 21.883 4.095 -20.853 1.00 81.44 156 SER A CA 1
ATOM 1264 C C . SER A 1 156 ? 22.720 4.960 -19.907 1.00 81.44 156 SER A C 1
ATOM 1266 O O . SER A 1 156 ? 23.620 5.649 -20.375 1.00 81.44 156 SER A O 1
ATOM 1268 N N . GLY A 1 157 ? 22.435 4.949 -18.598 1.00 74.38 157 GLY A N 1
ATOM 1269 C CA . GLY A 1 157 ? 23.080 5.846 -17.632 1.00 74.38 157 GLY A CA 1
ATOM 1270 C C . GLY A 1 157 ? 22.668 7.316 -17.791 1.00 74.38 157 GLY A C 1
ATOM 1271 O O . GLY A 1 157 ? 23.330 8.199 -17.254 1.00 74.38 157 GLY A O 1
ATOM 1272 N N . SER A 1 158 ? 21.597 7.591 -18.546 1.00 78.50 158 SER A N 1
ATOM 1273 C CA . SER A 1 158 ? 21.051 8.935 -18.747 1.00 78.50 158 SER A CA 1
ATOM 1274 C C . SER A 1 158 ? 20.344 9.465 -17.493 1.00 78.50 158 SER A C 1
ATOM 1276 O O . SER A 1 158 ? 20.190 8.757 -16.496 1.00 78.50 158 SER A O 1
ATOM 1278 N N . LYS A 1 159 ? 19.821 10.700 -17.565 1.00 86.56 159 LYS A N 1
ATOM 1279 C CA . LYS A 1 159 ? 18.927 11.266 -16.539 1.00 86.56 159 LYS A CA 1
ATOM 1280 C C . LYS A 1 159 ? 17.870 10.236 -16.119 1.00 86.56 159 LYS A C 1
ATOM 1282 O O . LYS A 1 159 ? 17.232 9.618 -16.974 1.00 86.56 159 LYS A O 1
ATOM 1287 N N . VAL A 1 160 ? 17.706 10.063 -14.807 1.00 90.12 160 VAL A N 1
ATOM 1288 C CA . VAL A 1 160 ? 16.777 9.085 -14.235 1.00 90.12 160 VAL A CA 1
ATOM 1289 C C . VAL A 1 160 ? 15.343 9.493 -14.557 1.00 90.12 160 VAL A C 1
ATOM 1291 O O . VAL A 1 160 ? 14.917 10.605 -14.247 1.00 90.12 160 VAL A O 1
ATOM 1294 N N . VAL A 1 161 ? 14.614 8.571 -15.178 1.00 93.06 161 VAL A N 1
ATOM 1295 C CA . VAL A 1 161 ? 13.175 8.660 -15.428 1.00 93.06 161 VAL A CA 1
ATOM 1296 C C . VAL A 1 161 ? 12.539 7.472 -14.730 1.00 93.06 161 VAL A C 1
ATOM 1298 O O . VAL A 1 161 ? 12.952 6.336 -14.971 1.00 93.06 161 VAL A O 1
ATOM 1301 N N . TYR A 1 162 ? 11.569 7.725 -13.858 1.00 94.88 162 TYR A N 1
ATOM 1302 C CA . TYR A 1 162 ? 10.873 6.677 -13.118 1.00 94.88 162 TYR A CA 1
ATOM 1303 C C . TYR A 1 162 ? 9.663 6.156 -13.895 1.00 94.88 162 TYR A C 1
ATOM 1305 O O . TYR A 1 162 ? 9.077 6.866 -14.711 1.00 94.88 162 TYR A O 1
ATOM 1313 N N . MET A 1 163 ? 9.314 4.897 -13.653 1.00 94.06 163 MET A N 1
ATOM 1314 C CA . MET A 1 163 ? 8.064 4.307 -14.113 1.00 94.06 163 MET A CA 1
ATOM 1315 C C . MET A 1 163 ? 6.891 4.984 -13.401 1.00 94.06 163 MET A C 1
ATOM 1317 O O . MET A 1 163 ? 6.924 5.135 -12.183 1.00 94.06 163 MET A O 1
ATOM 1321 N N . ASP A 1 164 ? 5.839 5.336 -14.137 1.00 94.25 164 ASP A N 1
ATOM 1322 C CA . ASP A 1 164 ? 4.577 5.755 -13.525 1.00 94.25 164 ASP A CA 1
ATOM 1323 C C . ASP A 1 164 ? 3.865 4.519 -12.974 1.00 94.25 164 ASP A C 1
ATOM 1325 O O . ASP A 1 164 ? 3.218 3.798 -13.723 1.00 94.25 164 ASP A O 1
ATOM 1329 N N . THR A 1 165 ? 3.987 4.248 -11.681 1.00 94.44 165 THR A N 1
ATOM 1330 C CA . THR A 1 165 ? 3.368 3.092 -11.013 1.00 94.44 165 THR A CA 1
ATOM 1331 C C . THR A 1 165 ? 2.119 3.479 -10.223 1.00 94.44 165 THR A C 1
ATOM 1333 O O . THR A 1 165 ? 1.604 2.662 -9.465 1.00 94.44 165 THR A O 1
ATOM 1336 N N . SER A 1 166 ? 1.592 4.690 -10.427 1.00 94.69 166 SER A N 1
ATOM 1337 C CA . SER A 1 166 ? 0.395 5.169 -9.736 1.00 94.69 166 SER A CA 1
ATOM 1338 C C . SER A 1 166 ? -0.815 4.251 -9.961 1.00 94.69 166 SER A C 1
ATOM 1340 O O . SER A 1 166 ? -1.075 3.766 -11.074 1.00 94.69 166 SER A O 1
ATOM 1342 N N . ILE A 1 167 ? -1.562 4.010 -8.881 1.00 95.00 167 ILE A N 1
ATOM 1343 C CA . ILE A 1 167 ? -2.885 3.384 -8.935 1.00 95.00 167 ILE A CA 1
ATOM 1344 C C . ILE A 1 167 ? -3.879 4.452 -9.400 1.00 95.00 167 ILE A C 1
ATOM 1346 O O . ILE A 1 167 ? -3.805 5.604 -8.975 1.00 95.00 167 ILE A O 1
ATOM 1350 N N . ALA A 1 168 ? -4.804 4.087 -10.289 1.00 95.31 168 ALA A N 1
ATOM 1351 C CA . ALA A 1 168 ? -5.772 5.042 -10.815 1.00 95.31 168 ALA A CA 1
ATOM 1352 C C . ALA A 1 168 ? -6.671 5.605 -9.688 1.00 95.31 168 ALA A C 1
ATOM 1354 O O . ALA A 1 168 ? -7.150 4.813 -8.872 1.00 95.31 168 ALA A O 1
ATOM 1355 N N . PRO A 1 169 ? -6.972 6.922 -9.672 1.00 96.38 169 PRO A N 1
ATOM 1356 C CA . PRO A 1 169 ? -7.718 7.557 -8.579 1.00 96.38 169 PRO A CA 1
ATOM 1357 C C . PRO A 1 169 ? -9.051 6.875 -8.260 1.00 96.38 169 PRO A C 1
ATOM 1359 O O . PRO A 1 169 ? -9.295 6.511 -7.119 1.00 96.38 169 PRO A O 1
ATOM 1362 N N . HIS A 1 170 ? -9.849 6.550 -9.282 1.00 96.81 170 HIS A N 1
ATOM 1363 C CA . HIS A 1 170 ? -11.143 5.883 -9.096 1.00 96.81 170 HIS A CA 1
ATOM 1364 C C . HIS A 1 170 ? -11.052 4.510 -8.399 1.00 96.81 170 HIS A C 1
ATOM 1366 O O . HIS A 1 170 ? -12.017 4.083 -7.770 1.00 96.81 170 HIS A O 1
ATOM 1372 N N . ILE A 1 171 ? -9.919 3.803 -8.514 1.00 96.31 171 ILE A N 1
ATOM 1373 C CA . ILE A 1 171 ? -9.691 2.528 -7.814 1.00 96.31 171 ILE A CA 1
ATOM 1374 C C . ILE A 1 171 ? -9.420 2.801 -6.334 1.00 96.31 171 ILE A C 1
ATOM 1376 O O . ILE A 1 171 ? -9.972 2.117 -5.475 1.00 96.31 171 ILE A O 1
ATOM 1380 N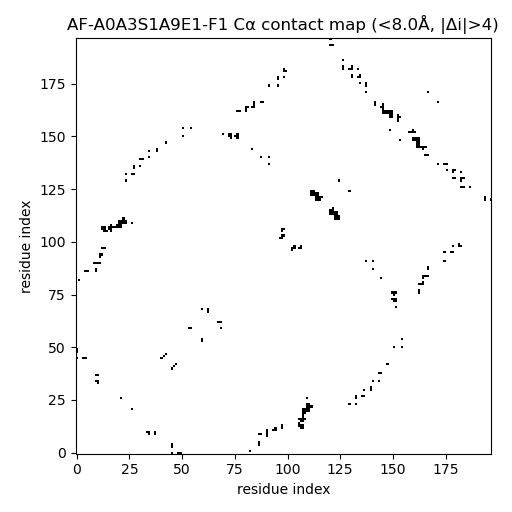 N . VAL A 1 172 ? -8.591 3.809 -6.045 1.00 97.25 172 VAL A N 1
ATOM 1381 C CA . VAL A 1 172 ? -8.272 4.245 -4.679 1.00 97.25 172 VAL A CA 1
ATOM 1382 C C . VAL A 1 172 ? -9.530 4.746 -3.973 1.00 97.25 172 VAL A C 1
ATOM 1384 O O . VAL A 1 172 ? -9.834 4.283 -2.879 1.00 97.25 172 VAL A O 1
ATOM 1387 N N . ASP A 1 173 ? -10.312 5.606 -4.624 1.00 97.50 173 ASP A N 1
ATOM 1388 C CA . ASP A 1 173 ? -11.546 6.160 -4.063 1.00 97.50 173 ASP A CA 1
ATOM 1389 C C . ASP A 1 173 ? -12.558 5.053 -3.736 1.00 97.50 173 ASP A C 1
ATOM 1391 O O . ASP A 1 173 ? -13.099 4.999 -2.631 1.00 97.50 173 ASP A O 1
ATOM 1395 N N . ALA A 1 174 ? -12.756 4.106 -4.662 1.00 97.38 174 ALA A N 1
ATOM 1396 C CA . ALA A 1 174 ? -13.640 2.963 -4.448 1.00 97.38 174 ALA A CA 1
ATOM 1397 C C . ALA A 1 174 ? -13.151 2.032 -3.324 1.00 97.38 174 ALA A C 1
ATOM 1399 O O . ALA A 1 174 ? -13.968 1.428 -2.626 1.00 97.38 174 ALA A O 1
ATOM 1400 N N . ALA A 1 175 ? -11.836 1.886 -3.152 1.00 96.56 175 ALA A N 1
ATOM 1401 C CA . ALA A 1 175 ? -11.254 1.116 -2.059 1.00 96.56 175 ALA A CA 1
ATOM 1402 C C . ALA A 1 175 ? -11.486 1.793 -0.705 1.00 96.56 175 ALA A C 1
ATOM 1404 O O . ALA A 1 175 ? -11.971 1.146 0.223 1.00 96.56 175 ALA A O 1
ATOM 1405 N N . CYS A 1 176 ? -11.195 3.093 -0.613 1.00 97.81 176 CYS A N 1
ATOM 1406 C CA . CYS A 1 176 ? -11.409 3.886 0.592 1.00 97.81 176 CYS A CA 1
ATOM 1407 C C . CYS A 1 176 ? -12.874 3.843 1.033 1.00 97.81 176 CYS A C 1
ATOM 1409 O O . CYS A 1 176 ? -13.150 3.603 2.203 1.00 97.81 176 CYS A O 1
ATOM 1411 N N . GLU A 1 177 ? -13.811 4.000 0.097 1.00 97.56 177 GLU A N 1
ATOM 1412 C CA . GLU A 1 177 ? -15.241 3.947 0.403 1.00 97.56 177 GLU A CA 1
ATOM 1413 C C . GLU A 1 177 ? -15.666 2.583 0.960 1.00 97.56 177 GLU A C 1
ATOM 1415 O O . GLU A 1 177 ? -16.313 2.498 2.003 1.00 97.56 177 GLU A O 1
ATOM 1420 N N . LYS A 1 178 ? -15.232 1.488 0.321 1.00 96.31 178 LYS A N 1
ATOM 1421 C CA . LYS A 1 178 ? -15.512 0.130 0.812 1.00 96.31 178 LYS A CA 1
ATOM 1422 C C . LYS A 1 178 ? -14.967 -0.095 2.220 1.00 96.31 178 LYS A C 1
ATOM 1424 O O . LYS A 1 178 ? -15.646 -0.720 3.031 1.00 96.31 178 LYS A O 1
ATOM 1429 N N . LEU A 1 179 ? -13.755 0.382 2.499 1.00 96.50 179 LEU A N 1
ATOM 1430 C CA . LEU A 1 179 ? -13.126 0.241 3.810 1.00 96.50 179 LEU A CA 1
ATOM 1431 C C . LEU A 1 179 ? -13.869 1.049 4.875 1.00 96.50 179 LEU A C 1
ATOM 1433 O O . LEU A 1 179 ? -14.181 0.481 5.917 1.00 96.50 179 LEU A O 1
ATOM 1437 N N . ARG A 1 180 ? -14.235 2.311 4.601 1.00 96.56 180 ARG A N 1
ATOM 1438 C CA . ARG A 1 180 ? -15.024 3.137 5.535 1.00 96.56 180 ARG A CA 1
ATOM 1439 C C . ARG A 1 180 ? -16.326 2.458 5.927 1.00 96.56 180 ARG A C 1
ATOM 1441 O O . ARG A 1 180 ? -16.574 2.256 7.110 1.00 96.56 180 ARG A O 1
ATOM 1448 N N . VAL A 1 181 ? -17.104 2.003 4.943 1.00 95.62 181 VAL A N 1
ATOM 1449 C CA . VAL A 1 181 ? -18.374 1.302 5.194 1.00 95.62 181 VAL A CA 1
ATOM 1450 C C . VAL A 1 181 ? -18.174 0.079 6.097 1.00 95.62 181 VAL A C 1
ATOM 1452 O O . VAL A 1 181 ? -18.984 -0.179 6.987 1.00 95.62 181 VAL A O 1
ATOM 1455 N N . ARG A 1 182 ? -17.089 -0.683 5.902 1.00 93.81 182 ARG A N 1
ATOM 1456 C CA . ARG A 1 182 ? -16.787 -1.862 6.731 1.00 93.81 182 ARG A CA 1
ATOM 1457 C C . ARG A 1 182 ? -16.329 -1.489 8.137 1.00 93.81 182 ARG A C 1
ATOM 1459 O O . ARG A 1 182 ? -16.812 -2.089 9.090 1.00 93.81 182 ARG A O 1
ATOM 1466 N N . VAL A 1 183 ? -15.454 -0.498 8.274 1.00 93.31 183 VAL A N 1
ATOM 1467 C CA . VAL A 1 183 ? -14.986 -0.001 9.575 1.00 93.31 183 VAL A CA 1
ATOM 1468 C C . VAL A 1 183 ? -16.150 0.534 10.403 1.00 93.31 183 VAL A C 1
ATOM 1470 O O . VAL A 1 183 ? -16.306 0.131 11.552 1.00 93.31 183 VAL A O 1
ATOM 1473 N N . GLN A 1 184 ? -17.019 1.353 9.810 1.00 93.25 184 GLN A N 1
ATOM 1474 C CA . GLN A 1 184 ? -18.214 1.876 10.477 1.00 93.25 184 GLN A CA 1
ATOM 1475 C C . GLN A 1 184 ? -19.149 0.760 10.941 1.00 93.25 184 GLN A C 1
ATOM 1477 O O . GLN A 1 184 ? -19.690 0.824 12.043 1.00 93.25 184 GLN A O 1
ATOM 1482 N N . HIS A 1 185 ? -19.323 -0.282 10.124 1.00 92.00 185 HIS A N 1
ATOM 1483 C CA . HIS A 1 185 ? -20.128 -1.439 10.497 1.00 92.00 185 HIS A CA 1
ATOM 1484 C C . HIS A 1 185 ? -19.558 -2.169 11.724 1.00 92.00 185 HIS A C 1
ATOM 1486 O O . HIS A 1 185 ? -20.307 -2.446 12.660 1.00 92.00 185 HIS A O 1
ATOM 1492 N N . TYR A 1 186 ? -18.247 -2.438 11.747 1.00 89.88 186 TYR A N 1
ATOM 1493 C CA . TYR A 1 186 ? -17.591 -3.079 12.893 1.00 89.88 186 TYR A CA 1
ATOM 1494 C C . TYR A 1 186 ? -17.611 -2.197 14.145 1.00 89.88 186 TYR A C 1
ATOM 1496 O O . TYR A 1 186 ? -17.889 -2.692 15.235 1.00 89.88 186 TYR A O 1
ATOM 1504 N N . PHE A 1 187 ? -17.374 -0.893 13.990 1.00 88.25 187 PHE A N 1
ATOM 1505 C CA . PHE A 1 187 ? -17.406 0.057 15.098 1.00 88.25 187 PHE A CA 1
ATOM 1506 C C . PHE A 1 187 ? -18.802 0.148 15.719 1.00 88.25 187 PHE A C 1
ATOM 1508 O O . PHE A 1 187 ? -18.937 0.022 16.931 1.00 88.25 187 PHE A O 1
ATOM 1515 N N . LYS A 1 188 ? -19.851 0.284 14.89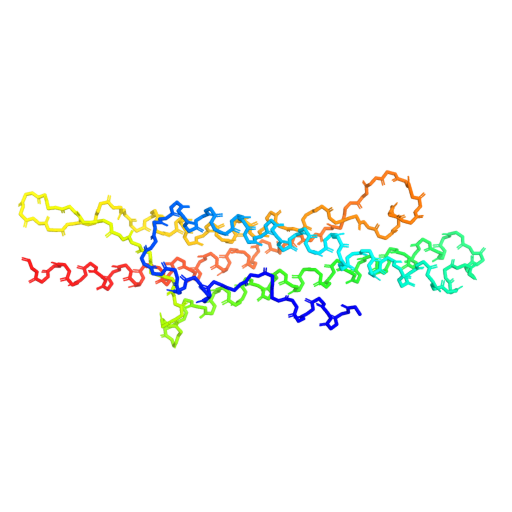6 1.00 88.50 188 LYS A N 1
ATOM 1516 C CA . LYS A 1 188 ? -21.235 0.321 15.381 1.00 88.50 188 LYS A CA 1
ATOM 1517 C C . LYS A 1 188 ? -21.592 -0.940 16.166 1.00 88.50 188 LYS A C 1
ATOM 1519 O O . LYS A 1 188 ? -22.148 -0.834 17.249 1.00 88.50 188 LYS A O 1
ATOM 1524 N N . ALA A 1 189 ? -21.234 -2.116 15.648 1.00 85.06 189 ALA A N 1
ATOM 1525 C CA . ALA A 1 189 ? -21.477 -3.373 16.349 1.00 85.06 189 ALA A CA 1
ATOM 1526 C C . ALA A 1 189 ? -20.795 -3.414 17.729 1.00 85.06 189 ALA A C 1
ATOM 1528 O O . ALA A 1 189 ? -21.336 -4.008 18.656 1.00 85.06 189 ALA A O 1
ATOM 1529 N N . ALA A 1 190 ? -19.632 -2.773 17.880 1.00 84.94 190 ALA A N 1
ATOM 1530 C CA . ALA A 1 190 ? -18.955 -2.653 19.166 1.00 84.94 190 ALA A CA 1
ATOM 1531 C C . ALA A 1 190 ? -19.635 -1.632 20.097 1.00 84.94 190 ALA A C 1
ATOM 1533 O O . ALA A 1 190 ? -19.756 -1.894 21.290 1.00 84.94 190 ALA A O 1
ATOM 1534 N N . THR A 1 191 ? -20.114 -0.498 19.572 1.00 83.62 191 THR A N 1
ATOM 1535 C CA . THR A 1 191 ? -20.883 0.493 20.349 1.00 83.62 191 THR A CA 1
ATOM 1536 C C . THR A 1 191 ? -22.198 -0.085 20.866 1.00 83.62 191 THR A C 1
ATOM 1538 O O . THR A 1 191 ? -22.486 0.058 22.048 1.00 83.62 191 THR A O 1
ATOM 1541 N N . ASP A 1 192 ? -22.936 -0.821 20.031 1.00 85.06 192 ASP A N 1
ATOM 1542 C CA . ASP A 1 192 ? -24.209 -1.447 20.414 1.00 85.06 192 ASP A CA 1
ATOM 1543 C C . ASP A 1 192 ? -24.040 -2.423 21.607 1.00 85.06 192 ASP A C 1
ATOM 1545 O O . ASP A 1 192 ? -24.989 -2.666 22.348 1.00 85.06 192 ASP A O 1
ATOM 1549 N N . VAL A 1 193 ? -22.840 -2.989 21.815 1.00 82.75 193 VAL A N 1
ATOM 1550 C CA . VAL A 1 193 ? -22.517 -3.837 22.981 1.00 82.75 193 VAL A CA 1
ATOM 1551 C C . VAL A 1 193 ? -22.283 -3.009 24.245 1.00 82.75 193 VAL A C 1
ATOM 1553 O O . VAL A 1 193 ? -22.617 -3.473 25.334 1.00 82.75 193 VAL A O 1
ATOM 1556 N N . LEU A 1 194 ? -21.714 -1.806 24.123 1.00 79.44 194 LEU A N 1
ATOM 1557 C CA . LEU A 1 194 ? -21.484 -0.911 25.260 1.00 79.44 194 LEU A CA 1
ATOM 1558 C C . LEU A 1 194 ? -22.801 -0.348 25.804 1.00 79.44 194 LEU A C 1
ATOM 1560 O O . LEU A 1 194 ? -22.948 -0.275 27.015 1.00 79.44 194 LEU A O 1
ATOM 1564 N N . ASP A 1 195 ? -23.773 -0.059 24.934 1.00 72.56 195 ASP A N 1
ATOM 1565 C CA . ASP A 1 195 ? -25.091 0.485 25.309 1.00 72.56 195 ASP A CA 1
ATOM 1566 C C . ASP A 1 195 ? -25.960 -0.485 26.143 1.00 72.56 195 ASP A C 1
ATOM 1568 O O . ASP A 1 195 ? -27.020 -0.115 26.649 1.00 72.56 195 ASP A O 1
ATOM 1572 N N . VAL A 1 196 ? -25.544 -1.750 26.277 1.00 68.50 196 VAL A N 1
ATOM 1573 C CA . VAL A 1 196 ? -26.228 -2.764 27.102 1.00 68.50 196 VAL A CA 1
ATOM 1574 C C . VAL A 1 196 ? -25.836 -2.661 28.588 1.00 68.50 196 VAL A C 1
ATOM 1576 O O . VAL A 1 196 ? -26.500 -3.275 29.430 1.00 68.50 196 VAL A O 1
ATOM 1579 N N . TYR A 1 197 ? -24.792 -1.896 28.923 1.00 54.12 197 TYR A N 1
ATOM 1580 C CA . TYR A 1 197 ? -24.206 -1.787 30.266 1.00 54.12 197 TYR A CA 1
ATOM 1581 C C . TYR A 1 197 ? -24.296 -0.373 30.837 1.00 54.12 197 TYR A C 1
ATOM 1583 O O . TYR A 1 197 ? -24.471 -0.287 32.075 1.00 54.12 197 TYR A O 1
#

pLDDT: mean 87.56, std 10.23, range [46.59, 97.81]

Sequence (197 aa):
CQTRLVNNKLLDIADYKDLGDITFEFFKEKIDEDFTSAEQVLMERWYPAALAIFKKDKQVSNFDSAERKTAYLTSSSNLLTTLVKRLLVGCLDRYIQTFQAENHLLLPHLGMGLTLRDGEMTFYRGVEELEETVLYFVHRLGLTMQRIPTLQCALSGSKVVYMDTSIAPHIVDAACEKLRVRVQHYFKAATDVLDVY

Solvent-accessible surface area (backbone atoms only — not comparable to full-atom values): 11166 Å² total; per-residue (Å²): 109,66,70,66,53,73,67,49,73,62,62,67,63,52,67,43,34,82,69,42,75,34,46,61,66,56,53,53,52,50,52,52,51,48,48,51,51,41,47,48,50,39,63,72,51,50,48,52,55,52,49,50,52,62,72,68,34,63,67,66,77,64,47,94,40,74,65,59,44,46,52,51,32,51,54,52,28,52,52,51,28,51,53,50,31,51,52,53,51,53,34,52,54,53,56,57,49,34,66,35,82,93,30,54,92,34,44,55,43,70,57,76,54,74,40,78,54,100,89,44,72,42,65,69,62,56,70,67,58,54,39,51,50,61,48,43,56,60,56,51,55,64,67,48,67,58,78,43,65,25,52,52,25,71,73,68,72,49,78,85,44,59,35,80,38,69,73,58,65,72,59,52,54,55,48,50,52,55,49,44,59,42,48,53,52,56,50,49,62,54,49,63,58,47,77,76,112

Mean predicted aligned error: 6.27 Å